Protein AF-A0A1V6EUH5-F1 (afdb_monomer)

Radius of gyration: 22.1 Å; Cα contacts (8 Å, |Δi|>4): 498; chains: 1; bounding box: 44×48×67 Å

Nearest PDB structures (foldseek):
  6ehd-assembly1_A  TM=4.976E-01  e=1.241E+00  Vibrio cholerae O395
  6bpn-assembly1_A  TM=4.191E-01  e=1.505E+00  Escherichia coli K-12
  6ehf-assembly1_A  TM=3.864E-01  e=1.302E+00  Vibrio cholerae O395
  5oyk-assembly1_A  TM=4.728E-01  e=8.541E+00  Vibrio cholerae

pLDDT: mean 87.5, std 7.05, range [51.66, 95.75]

Mean predicted aligned error: 8.68 Å

Secondary structure (DSSP, 8-state):
-EEE--SS-EEEEEEEEEEEEEE-TTS-EEEEEEEEEEEEEE-TT-SEEEEEEEEEEEEEEEETTEEEEEEEEEEEEEEE-TT-EEEEEEEE-TTT--EEEEEEEPPPEEEEEEEEEEEEEEEEETTTEEEEEEEEEEEE-SSSS--EEEEEEEEEEEEEETTEEEEEEEEEEEETTTEEEEEEEEEEEEEE----

Structure (mmCIF, N/CA/C/O backbone):
data_AF-A0A1V6EUH5-F1
#
_entry.id   AF-A0A1V6EUH5-F1
#
loop_
_atom_site.group_PDB
_atom_site.id
_atom_site.type_symbol
_atom_site.label_atom_id
_atom_site.label_alt_id
_atom_site.label_comp_id
_atom_site.label_asym_id
_atom_site.label_entity_id
_atom_site.label_seq_id
_atom_site.pdbx_PDB_ins_code
_atom_site.Cartn_x
_atom_site.Cartn_y
_atom_site.Cartn_z
_atom_site.occupancy
_atom_site.B_iso_or_equiv
_atom_site.auth_seq_id
_atom_site.auth_comp_id
_atom_site.auth_asym_id
_atom_site.auth_atom_id
_atom_site.pdbx_PDB_model_num
ATOM 1 N N . MET A 1 1 ? 8.282 1.746 13.142 1.00 67.56 1 MET A N 1
ATOM 2 C CA . MET A 1 1 ? 8.872 1.503 11.815 1.00 67.56 1 MET A CA 1
ATOM 3 C C . MET A 1 1 ? 8.042 0.420 11.158 1.00 67.56 1 MET A C 1
ATOM 5 O O . MET A 1 1 ? 7.903 -0.637 11.759 1.00 67.56 1 MET A O 1
ATOM 9 N N . ASN A 1 2 ? 7.460 0.702 9.995 1.00 77.25 2 ASN A N 1
ATOM 10 C CA . ASN A 1 2 ? 6.698 -0.264 9.206 1.00 77.25 2 ASN A CA 1
ATOM 11 C C . ASN A 1 2 ? 7.466 -0.560 7.916 1.00 77.25 2 ASN A C 1
ATOM 13 O O . ASN A 1 2 ? 7.953 0.364 7.265 1.00 77.25 2 ASN A O 1
ATOM 17 N N . LEU A 1 3 ? 7.558 -1.841 7.564 1.00 83.94 3 LEU A N 1
ATOM 18 C CA . LEU A 1 3 ? 8.235 -2.335 6.368 1.00 83.94 3 LEU A CA 1
ATOM 19 C C . LEU A 1 3 ? 7.215 -3.067 5.495 1.00 83.94 3 LEU A C 1
ATOM 21 O O . LEU A 1 3 ? 6.538 -3.967 5.986 1.00 83.94 3 LEU A O 1
ATOM 25 N N . ASN A 1 4 ? 7.110 -2.700 4.220 1.00 82.69 4 ASN A N 1
ATOM 26 C CA . ASN A 1 4 ? 6.311 -3.431 3.239 1.00 82.69 4 ASN A CA 1
ATOM 27 C C . ASN A 1 4 ? 7.205 -3.819 2.062 1.00 82.69 4 ASN A C 1
ATOM 29 O O . ASN A 1 4 ? 7.886 -2.955 1.513 1.00 82.69 4 ASN A O 1
ATOM 33 N N . THR A 1 5 ? 7.244 -5.111 1.734 1.00 85.88 5 THR A N 1
ATOM 34 C CA . THR A 1 5 ? 8.105 -5.650 0.684 1.00 85.88 5 THR A CA 1
ATOM 35 C C . THR A 1 5 ? 7.680 -7.053 0.247 1.00 85.88 5 THR A C 1
ATOM 37 O O . THR A 1 5 ? 7.146 -7.815 1.057 1.00 85.88 5 THR A O 1
ATOM 40 N N . HIS A 1 6 ? 7.922 -7.419 -1.015 1.00 84.19 6 HIS A N 1
ATOM 41 C CA . HIS A 1 6 ? 7.801 -8.810 -1.454 1.00 84.19 6 HIS A CA 1
ATOM 42 C C . HIS A 1 6 ? 9.037 -9.601 -1.028 1.00 84.19 6 HIS A C 1
ATOM 44 O O . HIS A 1 6 ? 10.153 -9.118 -1.138 1.00 84.19 6 HIS A O 1
ATOM 50 N N . LEU A 1 7 ? 8.870 -10.842 -0.575 1.00 86.69 7 LEU A N 1
ATOM 51 C CA . LEU A 1 7 ? 10.006 -11.678 -0.155 1.00 86.69 7 LEU A CA 1
ATOM 52 C C . LEU A 1 7 ? 10.595 -12.527 -1.286 1.00 86.69 7 LEU A C 1
ATOM 54 O O . LEU A 1 7 ? 11.705 -13.035 -1.154 1.00 86.69 7 LEU A O 1
ATOM 58 N N . PHE A 1 8 ? 9.860 -12.686 -2.383 1.00 88.69 8 PHE A N 1
ATOM 59 C CA . PHE A 1 8 ? 10.222 -13.568 -3.483 1.00 88.69 8 PHE A CA 1
ATOM 60 C C . PHE A 1 8 ? 10.202 -12.820 -4.805 1.00 88.69 8 PHE A C 1
ATOM 62 O O . PHE A 1 8 ? 9.478 -11.839 -4.972 1.00 88.69 8 PHE A O 1
ATOM 69 N N . ASP A 1 9 ? 10.993 -13.334 -5.735 1.00 88.50 9 ASP A N 1
ATOM 70 C CA . ASP A 1 9 ? 10.991 -12.891 -7.116 1.00 88.50 9 ASP A CA 1
ATOM 71 C C . ASP A 1 9 ? 9.649 -13.204 -7.795 1.00 88.50 9 ASP A C 1
ATOM 73 O O . ASP A 1 9 ? 9.059 -14.263 -7.573 1.00 88.50 9 ASP A O 1
ATOM 77 N N . GLU A 1 10 ? 9.208 -12.318 -8.685 1.00 87.44 10 GLU A N 1
ATOM 78 C CA . GLU A 1 10 ? 8.055 -12.537 -9.556 1.00 87.44 10 GLU A CA 1
ATOM 79 C C . GLU A 1 10 ? 8.525 -12.592 -11.008 1.00 87.44 10 GLU A C 1
ATOM 81 O O . GLU A 1 10 ? 9.255 -11.718 -11.488 1.00 87.44 10 GLU A O 1
ATOM 86 N N . THR A 1 11 ? 8.104 -13.641 -11.708 1.00 90.38 11 THR A N 1
ATOM 87 C CA . THR A 1 11 ? 8.369 -13.813 -13.136 1.00 90.38 11 THR A CA 1
ATOM 88 C C . THR A 1 11 ? 7.043 -13.812 -13.870 1.00 90.38 11 THR A C 1
ATOM 90 O O . THR A 1 11 ? 6.165 -14.625 -13.585 1.00 90.38 11 THR A O 1
ATOM 93 N N . THR A 1 12 ? 6.898 -12.881 -14.804 1.00 87.75 12 THR A N 1
ATOM 94 C CA . THR A 1 12 ? 5.761 -12.841 -15.719 1.00 87.75 12 THR A CA 1
ATOM 95 C C . THR A 1 12 ? 6.059 -13.776 -16.878 1.00 87.75 12 THR A C 1
ATOM 97 O O . THR A 1 12 ? 7.082 -13.624 -17.540 1.00 87.75 12 THR A O 1
ATOM 100 N N . VAL A 1 13 ? 5.178 -14.745 -17.111 1.00 90.25 13 VAL A N 1
ATOM 101 C CA . VAL A 1 13 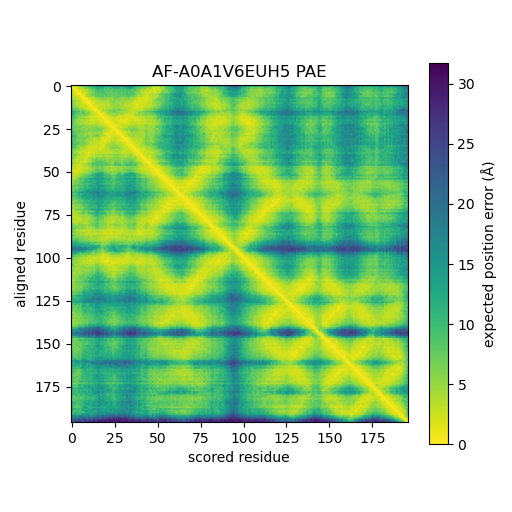? 5.268 -15.673 -18.243 1.00 90.25 13 VAL A CA 1
ATOM 102 C C . VAL A 1 13 ? 4.333 -15.186 -19.343 1.00 90.25 13 VAL A C 1
ATOM 104 O O . VAL A 1 13 ? 3.178 -14.847 -19.075 1.00 90.25 13 VAL A O 1
ATOM 107 N N . PHE A 1 14 ? 4.827 -15.146 -20.575 1.00 89.31 14 PHE A N 1
ATOM 108 C CA . PHE A 1 14 ? 4.071 -14.703 -21.737 1.00 89.31 14 PHE A CA 1
ATOM 109 C C . PHE A 1 14 ? 3.529 -15.911 -22.514 1.00 89.31 14 PHE A C 1
ATOM 111 O O . PHE A 1 14 ? 4.277 -16.861 -22.744 1.00 89.31 14 PHE A O 1
ATOM 118 N N . PRO A 1 15 ? 2.251 -15.893 -22.941 1.00 86.56 15 PRO A N 1
ATOM 119 C CA . PRO A 1 15 ? 1.694 -16.949 -23.791 1.00 86.56 15 PRO A CA 1
ATOM 120 C C . PRO A 1 15 ? 2.427 -17.086 -25.132 1.00 86.56 15 PRO A C 1
ATOM 122 O O . PRO A 1 15 ? 2.660 -18.199 -25.590 1.00 86.56 15 PRO A O 1
ATOM 125 N N . ASP A 1 16 ? 2.833 -15.951 -25.707 1.00 89.25 16 ASP A N 1
ATOM 126 C CA . ASP A 1 16 ? 3.624 -15.856 -26.932 1.00 89.25 16 ASP A CA 1
ATOM 127 C C . ASP A 1 16 ? 4.942 -15.142 -26.634 1.00 89.25 16 ASP A C 1
ATOM 129 O O . ASP A 1 16 ? 4.983 -14.224 -25.810 1.00 89.25 16 ASP A O 1
ATOM 133 N N . ALA A 1 17 ? 6.019 -15.548 -27.305 1.00 88.88 17 ALA A N 1
ATOM 134 C CA . ALA A 1 17 ? 7.333 -14.961 -27.088 1.00 88.88 17 ALA A CA 1
ATOM 135 C C . ALA A 1 17 ? 7.383 -13.501 -27.566 1.00 88.88 17 ALA A C 1
ATOM 137 O O . ALA A 1 17 ? 6.934 -13.172 -28.666 1.00 88.88 17 ALA A O 1
ATOM 138 N N . LYS A 1 18 ? 7.947 -12.620 -26.735 1.00 89.12 18 LYS A N 1
ATOM 139 C CA . LYS A 1 18 ? 7.928 -11.168 -26.952 1.00 89.12 18 LYS A CA 1
ATOM 140 C C . LYS A 1 18 ? 9.325 -10.580 -27.064 1.00 89.12 18 LYS A C 1
ATOM 142 O O . LYS A 1 18 ? 10.273 -11.066 -26.447 1.00 89.12 18 LYS A O 1
ATOM 147 N N . ASN A 1 19 ? 9.451 -9.491 -27.815 1.00 91.50 19 ASN A N 1
ATOM 148 C CA . ASN A 1 19 ? 10.650 -8.660 -27.776 1.00 91.50 19 ASN A CA 1
ATOM 149 C C . ASN A 1 19 ? 10.476 -7.604 -26.687 1.00 91.50 19 ASN A C 1
ATOM 151 O O . ASN A 1 19 ? 9.430 -6.968 -26.599 1.00 91.50 19 ASN A O 1
ATOM 155 N N . ILE A 1 20 ? 11.486 -7.434 -25.845 1.00 90.69 20 ILE A N 1
ATOM 156 C CA . ILE A 1 20 ? 11.405 -6.679 -24.600 1.00 90.69 20 ILE A CA 1
ATOM 157 C C . ILE A 1 20 ? 12.520 -5.644 -24.566 1.00 90.69 20 ILE A C 1
ATOM 159 O O . ILE A 1 20 ? 13.688 -5.963 -24.794 1.00 90.69 20 ILE A O 1
ATOM 163 N N . ILE A 1 21 ? 12.165 -4.412 -24.218 1.00 91.75 21 ILE A N 1
ATOM 164 C CA . ILE A 1 21 ? 13.111 -3.339 -23.912 1.00 91.75 21 ILE A CA 1
ATOM 165 C C . ILE A 1 21 ? 12.975 -3.013 -22.428 1.00 91.75 21 ILE A C 1
ATOM 167 O O . ILE A 1 21 ? 11.905 -2.611 -21.977 1.00 91.75 21 ILE A O 1
ATOM 171 N N . LEU A 1 22 ? 14.063 -3.175 -21.674 1.00 91.19 22 LEU A N 1
ATOM 172 C CA . LEU A 1 22 ? 14.141 -2.773 -20.271 1.00 91.19 22 LEU A CA 1
ATOM 173 C C . LEU A 1 22 ? 14.767 -1.388 -20.165 1.00 91.19 22 LEU A C 1
ATOM 175 O O . LEU A 1 22 ? 15.857 -1.165 -20.697 1.00 91.19 22 LEU A O 1
ATOM 179 N N . GLN A 1 23 ? 14.105 -0.492 -19.440 1.00 92.31 23 GLN A N 1
ATOM 180 C CA . GLN A 1 23 ? 14.614 0.840 -19.132 1.00 92.31 23 GLN A CA 1
ATOM 181 C C . GLN A 1 23 ? 14.765 1.051 -17.628 1.00 92.31 23 GLN A C 1
ATOM 183 O O . GLN A 1 23 ? 13.930 0.580 -16.852 1.00 92.31 23 GLN A O 1
ATOM 188 N N . ASN A 1 24 ? 15.811 1.779 -17.232 1.00 88.94 24 ASN A N 1
ATOM 189 C CA . ASN A 1 24 ? 15.954 2.268 -15.860 1.00 88.94 24 ASN A CA 1
ATOM 190 C C . ASN A 1 24 ? 14.937 3.396 -15.579 1.00 88.94 24 ASN A C 1
ATOM 192 O O . ASN A 1 24 ? 14.172 3.819 -16.458 1.00 88.94 24 ASN A O 1
ATOM 196 N N . ALA A 1 25 ? 14.926 3.894 -14.343 1.00 86.31 25 ALA A N 1
ATOM 197 C CA . ALA A 1 25 ? 14.038 4.979 -13.931 1.00 86.31 25 ALA A CA 1
ATOM 198 C C . ALA A 1 25 ? 14.269 6.268 -14.751 1.00 86.31 25 ALA A C 1
ATOM 200 O O . ALA A 1 25 ? 13.309 6.973 -15.092 1.00 86.31 25 ALA A O 1
ATOM 201 N N . GLU A 1 26 ? 15.522 6.531 -15.131 1.00 87.81 26 GLU A N 1
ATOM 202 C CA . GLU A 1 26 ? 15.965 7.671 -15.941 1.00 87.81 26 GLU A CA 1
ATOM 203 C C . GLU A 1 26 ? 15.526 7.576 -17.416 1.00 87.81 26 GLU A C 1
ATOM 205 O O . GLU A 1 26 ? 15.434 8.593 -18.100 1.00 87.81 26 GLU A O 1
ATOM 210 N N . GLY A 1 27 ? 15.150 6.383 -17.888 1.00 84.81 27 GLY A N 1
ATOM 211 C CA . GLY A 1 27 ? 14.715 6.122 -19.263 1.00 84.81 27 GLY A CA 1
ATOM 212 C C . GLY A 1 27 ? 15.815 5.609 -20.197 1.00 84.81 27 GLY A C 1
ATOM 213 O O . GLY A 1 27 ? 15.550 5.396 -21.383 1.00 84.81 27 GLY A O 1
ATOM 214 N N . ASP A 1 28 ? 17.017 5.361 -19.683 1.00 90.31 28 ASP A N 1
ATOM 215 C CA . ASP A 1 28 ? 18.093 4.708 -20.417 1.00 90.31 28 ASP A CA 1
ATOM 216 C C . ASP A 1 28 ? 17.773 3.230 -20.626 1.00 90.31 28 ASP A C 1
ATOM 218 O O . ASP A 1 28 ? 17.239 2.541 -19.753 1.00 90.31 28 ASP A O 1
ATOM 222 N N . THR A 1 29 ? 18.132 2.716 -21.800 1.00 88.50 29 THR A N 1
ATOM 223 C CA . THR A 1 29 ? 17.933 1.302 -22.117 1.00 88.50 29 THR A CA 1
ATOM 224 C C . THR A 1 29 ? 18.990 0.463 -21.411 1.00 88.50 29 THR A C 1
ATOM 226 O O . THR A 1 29 ? 20.173 0.544 -21.728 1.00 88.50 29 THR A O 1
ATOM 229 N N . VAL A 1 30 ? 18.551 -0.373 -20.474 1.00 89.44 30 VAL A N 1
ATOM 230 C CA . VAL A 1 30 ? 19.407 -1.302 -19.727 1.00 89.44 30 VAL A CA 1
ATOM 231 C C . VAL A 1 30 ? 19.673 -2.556 -20.552 1.00 89.44 30 VAL A C 1
ATOM 233 O O . VAL A 1 30 ? 20.793 -3.057 -20.594 1.00 89.44 30 VAL A O 1
ATOM 236 N N . SER A 1 31 ? 18.638 -3.088 -21.211 1.00 89.75 31 SER A N 1
ATOM 237 C CA . SER A 1 31 ? 18.790 -4.245 -22.094 1.00 89.75 31 SER A CA 1
ATOM 238 C C . SER A 1 31 ? 17.673 -4.331 -23.126 1.00 89.75 31 SER A C 1
ATOM 240 O O . SER A 1 31 ? 16.533 -3.969 -22.841 1.00 89.75 31 SER A O 1
ATOM 242 N N . VAL A 1 32 ? 18.004 -4.874 -24.295 1.00 89.50 32 VAL A N 1
ATOM 243 C CA . VAL A 1 32 ? 17.043 -5.285 -25.322 1.00 89.50 32 VAL A CA 1
ATOM 244 C C . VAL A 1 32 ? 17.133 -6.799 -25.445 1.00 89.50 32 VAL A C 1
ATOM 246 O O . VAL A 1 32 ? 18.225 -7.345 -25.602 1.00 89.50 32 VAL A O 1
ATOM 249 N N . ARG A 1 33 ? 15.999 -7.486 -25.329 1.00 90.19 33 ARG A N 1
ATOM 250 C CA . ARG A 1 33 ? 15.911 -8.948 -25.365 1.00 90.19 33 ARG A CA 1
ATOM 251 C C . ARG A 1 33 ? 14.892 -9.353 -26.414 1.00 90.19 33 ARG A C 1
ATOM 253 O O . ARG A 1 33 ? 13.798 -8.806 -26.448 1.00 90.19 33 ARG A O 1
ATOM 260 N N . LEU A 1 34 ? 15.243 -10.303 -27.267 1.00 89.31 34 LEU A N 1
ATOM 261 C CA . LEU A 1 34 ? 14.365 -10.772 -28.338 1.00 89.31 34 LEU A CA 1
ATOM 262 C C . LEU A 1 34 ? 13.769 -12.129 -27.974 1.00 89.31 34 LEU A C 1
ATOM 264 O O . LEU A 1 34 ? 14.432 -12.927 -27.307 1.00 89.31 34 LEU A O 1
ATOM 268 N N . ASN A 1 35 ? 12.546 -12.388 -28.439 1.00 87.56 35 ASN A N 1
ATOM 269 C CA . ASN A 1 35 ? 11.892 -13.697 -28.364 1.00 87.56 35 ASN A CA 1
ATOM 270 C C . ASN A 1 35 ? 11.893 -14.324 -26.951 1.00 87.56 35 ASN A C 1
ATOM 272 O O . ASN A 1 35 ? 12.269 -15.481 -26.768 1.00 87.56 35 ASN A O 1
ATOM 276 N N . GLN A 1 36 ? 11.537 -13.537 -25.936 1.00 90.81 36 GLN A N 1
ATOM 277 C CA . GLN A 1 36 ? 11.495 -13.972 -24.542 1.00 90.81 36 GLN A CA 1
ATOM 278 C C . GLN A 1 36 ? 10.125 -14.567 -24.202 1.00 90.81 36 GLN A C 1
ATOM 280 O O . GLN A 1 36 ? 9.097 -13.936 -24.445 1.00 90.81 36 GLN A O 1
ATOM 285 N N . SER A 1 37 ? 10.115 -15.764 -23.617 1.00 90.88 37 SER A N 1
ATOM 286 C CA . SER A 1 37 ? 8.912 -16.422 -23.082 1.00 90.88 37 SER A CA 1
ATOM 287 C C . SER A 1 37 ? 8.519 -15.921 -21.694 1.00 90.88 37 SER A C 1
ATOM 289 O O . SER A 1 37 ? 7.394 -16.127 -21.248 1.00 90.88 37 SER A O 1
ATOM 291 N N . ASP A 1 38 ? 9.448 -15.284 -20.992 1.00 89.94 38 ASP A N 1
ATOM 292 C CA . ASP A 1 38 ? 9.282 -14.844 -19.620 1.00 89.94 38 ASP A CA 1
ATOM 293 C C . ASP A 1 38 ? 10.146 -13.617 -19.315 1.00 89.94 38 ASP A C 1
ATOM 295 O O . ASP A 1 38 ? 11.137 -13.314 -19.983 1.00 89.94 38 ASP A O 1
ATOM 299 N N . LEU A 1 39 ? 9.741 -12.874 -18.290 1.00 89.81 39 LEU A N 1
ATOM 300 C CA . LEU A 1 39 ? 10.492 -11.748 -17.766 1.00 89.81 39 LEU A CA 1
ATOM 301 C C . LEU A 1 39 ? 10.373 -11.718 -16.251 1.00 89.81 39 LEU A C 1
ATOM 303 O O . LEU A 1 39 ? 9.276 -11.669 -15.695 1.00 89.81 39 LEU A O 1
ATOM 307 N N . LYS A 1 40 ? 11.520 -11.666 -15.576 1.00 88.00 40 LYS A N 1
ATOM 308 C CA . LYS A 1 40 ? 11.582 -11.339 -14.154 1.00 88.00 40 LYS A CA 1
ATOM 309 C C . LYS A 1 40 ? 11.200 -9.871 -13.968 1.00 88.00 40 LYS A C 1
ATOM 311 O O . LYS A 1 40 ? 12.023 -8.985 -14.189 1.00 88.00 40 LYS A O 1
ATOM 316 N N . THR A 1 41 ? 9.941 -9.626 -13.623 1.00 85.56 41 THR A N 1
ATOM 317 C CA . THR A 1 41 ? 9.377 -8.279 -13.497 1.00 85.56 41 THR A CA 1
ATOM 318 C C . THR A 1 41 ? 9.608 -7.696 -12.117 1.00 85.56 41 THR A C 1
ATOM 320 O O . THR A 1 41 ? 9.771 -6.488 -12.016 1.00 85.56 41 THR A O 1
ATOM 323 N N . LYS A 1 42 ? 9.681 -8.523 -11.067 1.00 86.19 42 LYS A N 1
ATOM 324 C CA . LYS A 1 42 ? 9.966 -8.062 -9.701 1.00 86.19 42 LYS A CA 1
ATOM 325 C C . LYS A 1 42 ? 11.055 -8.917 -9.075 1.00 86.19 42 LYS A C 1
ATOM 327 O O . LYS A 1 42 ? 11.019 -10.145 -9.170 1.00 86.19 42 LYS A O 1
ATOM 332 N N . ILE A 1 43 ? 12.007 -8.270 -8.416 1.00 86.94 43 ILE A N 1
ATOM 333 C CA . ILE A 1 43 ? 12.998 -8.957 -7.588 1.00 86.94 43 ILE A CA 1
ATOM 334 C C . ILE A 1 43 ? 12.500 -9.104 -6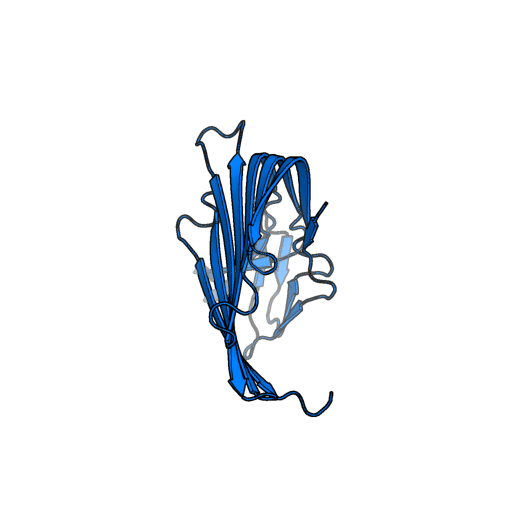.149 1.00 86.94 43 ILE A C 1
ATOM 336 O O . ILE A 1 43 ? 11.630 -8.361 -5.693 1.00 86.94 43 ILE A O 1
ATOM 340 N N . ALA A 1 44 ? 13.086 -10.040 -5.412 1.00 85.19 44 ALA A N 1
ATOM 341 C CA . ALA A 1 44 ? 12.921 -10.131 -3.977 1.00 85.19 44 ALA A CA 1
ATOM 342 C C . ALA A 1 44 ? 13.272 -8.789 -3.319 1.00 85.19 44 ALA A C 1
ATOM 344 O O . ALA A 1 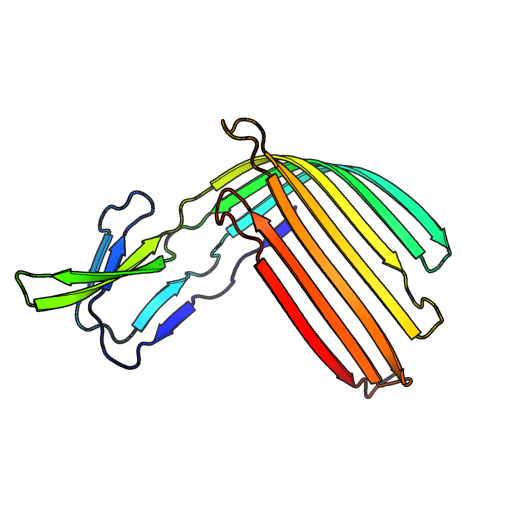44 ? 14.190 -8.075 -3.726 1.00 85.19 44 ALA A O 1
ATOM 345 N N . PHE A 1 45 ? 12.521 -8.473 -2.277 1.00 83.94 45 PHE A N 1
ATOM 346 C CA . PHE A 1 45 ? 12.545 -7.224 -1.533 1.00 83.94 45 PHE A CA 1
ATOM 347 C C . PHE A 1 45 ? 12.062 -5.981 -2.302 1.00 83.94 45 PHE A C 1
ATOM 349 O O . PHE A 1 45 ? 12.312 -4.858 -1.868 1.00 83.94 45 PHE A O 1
ATOM 356 N N . TYR A 1 46 ? 11.309 -6.150 -3.395 1.00 80.25 46 TYR A N 1
ATOM 357 C CA . TYR A 1 46 ? 10.653 -5.053 -4.118 1.00 80.25 46 TYR A CA 1
ATOM 358 C C . TYR A 1 46 ? 9.132 -4.973 -3.858 1.00 80.25 46 TYR A C 1
ATOM 360 O O . TYR A 1 46 ? 8.488 -6.010 -3.739 1.00 80.25 46 TYR A O 1
ATOM 368 N N . PRO A 1 47 ? 8.512 -3.777 -3.851 1.00 81.75 47 PRO A N 1
ATOM 369 C CA . PRO A 1 47 ? 9.162 -2.515 -3.525 1.00 81.75 47 PRO A CA 1
ATOM 370 C C . PRO A 1 47 ? 9.586 -2.568 -2.055 1.00 81.75 47 PRO A C 1
ATOM 372 O O . PRO A 1 47 ? 8.856 -3.108 -1.226 1.00 81.75 47 PRO A O 1
ATOM 375 N N . LEU A 1 48 ? 10.751 -2.030 -1.701 1.00 86.88 48 LEU A N 1
ATOM 376 C CA . LEU A 1 48 ? 11.124 -1.881 -0.295 1.00 86.88 48 LEU A CA 1
ATOM 377 C C . LEU A 1 48 ? 10.579 -0.544 0.196 1.00 86.88 48 LEU A C 1
ATOM 379 O O . LEU A 1 48 ? 11.214 0.497 0.019 1.00 86.88 48 LEU A O 1
ATOM 383 N N . ARG A 1 49 ? 9.391 -0.576 0.802 1.00 86.56 49 ARG A N 1
ATOM 384 C CA . ARG A 1 49 ? 8.768 0.602 1.406 1.00 86.56 49 ARG A CA 1
ATOM 385 C C . ARG A 1 49 ? 9.034 0.632 2.903 1.00 86.56 49 ARG A C 1
ATOM 387 O O . ARG A 1 49 ? 8.555 -0.232 3.640 1.00 86.56 49 ARG A O 1
ATOM 394 N N . ILE A 1 50 ? 9.740 1.664 3.351 1.00 88.31 50 ILE A N 1
ATOM 395 C CA . ILE A 1 50 ? 10.049 1.919 4.759 1.00 88.31 50 ILE A CA 1
ATOM 396 C C . ILE A 1 50 ? 9.274 3.156 5.208 1.00 88.31 50 ILE A C 1
ATOM 398 O O . ILE A 1 50 ? 9.426 4.235 4.635 1.00 88.31 50 ILE A O 1
ATOM 402 N N . LYS A 1 51 ? 8.445 2.993 6.2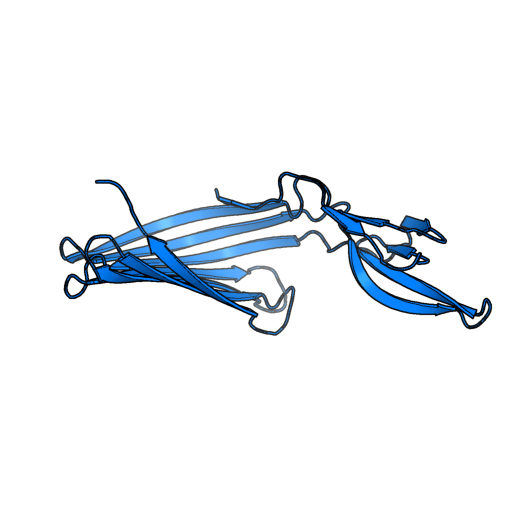41 1.00 87.25 51 LYS A N 1
ATOM 403 C CA . LYS A 1 51 ? 7.748 4.083 6.932 1.00 87.25 51 LYS A CA 1
ATOM 404 C C . LYS A 1 51 ? 8.296 4.225 8.347 1.00 87.25 51 LYS A C 1
ATOM 406 O O . LYS A 1 51 ? 8.164 3.326 9.187 1.00 87.25 51 LYS A O 1
ATOM 411 N N . GLU A 1 52 ? 8.880 5.376 8.624 1.00 88.25 52 GLU A N 1
ATOM 412 C CA . GLU A 1 52 ? 9.385 5.772 9.933 1.00 88.25 52 GLU A CA 1
ATOM 413 C C . GLU A 1 52 ? 8.660 7.027 10.388 1.00 88.25 52 GLU A C 1
ATOM 415 O O . GLU A 1 52 ? 8.307 7.867 9.577 1.00 88.25 52 GLU A O 1
ATOM 420 N N . GLY A 1 53 ? 8.430 7.171 11.686 1.00 86.88 53 GLY A N 1
ATOM 421 C CA . GLY A 1 53 ? 7.751 8.352 12.187 1.00 86.88 53 GLY A CA 1
ATOM 422 C C . GLY A 1 53 ? 7.816 8.436 13.695 1.00 86.88 53 GLY A C 1
ATOM 423 O O . GLY A 1 53 ? 7.824 7.411 14.388 1.00 86.88 53 GLY A O 1
ATOM 424 N N . THR A 1 54 ? 7.857 9.667 14.185 1.00 91.56 54 THR A N 1
ATOM 425 C CA . THR A 1 54 ? 7.803 10.008 15.603 1.00 91.56 54 THR A CA 1
ATOM 426 C C . THR A 1 54 ? 6.640 10.954 15.838 1.00 91.56 54 THR A C 1
ATOM 428 O O . THR A 1 54 ? 6.371 11.835 15.025 1.00 91.56 54 THR A O 1
ATOM 431 N N . GLY A 1 55 ? 5.924 10.776 16.939 1.00 91.25 55 GLY A N 1
ATOM 432 C CA . GLY A 1 55 ? 4.720 11.549 17.180 1.00 91.25 55 GLY A CA 1
ATOM 433 C C . GLY A 1 55 ? 4.095 11.278 18.530 1.00 91.25 55 GLY A C 1
ATOM 434 O O . GLY A 1 55 ? 4.542 10.429 19.302 1.00 91.25 55 GLY A O 1
ATOM 435 N N . LEU A 1 56 ? 3.026 12.016 18.787 1.00 93.69 56 LEU A N 1
ATOM 436 C CA . LEU A 1 56 ? 2.189 11.852 19.959 1.00 93.69 56 LEU A CA 1
ATOM 437 C C . LEU A 1 56 ? 1.017 10.953 19.594 1.00 93.69 56 LEU A C 1
ATOM 439 O O . LEU A 1 56 ? 0.382 11.134 18.556 1.00 93.69 56 LEU A O 1
ATOM 443 N N . THR A 1 57 ? 0.739 9.980 20.456 1.00 94.38 57 THR A N 1
ATOM 444 C CA . THR A 1 57 ? -0.434 9.116 20.336 1.00 94.38 57 THR A CA 1
ATOM 445 C C . THR A 1 57 ? -1.377 9.421 21.486 1.00 94.38 57 THR A C 1
ATOM 447 O O . THR A 1 57 ? -0.973 9.408 22.647 1.00 94.38 57 THR A O 1
ATOM 450 N N . TYR A 1 58 ? -2.630 9.698 21.156 1.00 95.75 58 TYR A N 1
ATOM 451 C CA . TYR A 1 58 ? -3.708 9.924 22.096 1.00 95.75 58 TYR A CA 1
ATOM 452 C C . TYR A 1 58 ? -4.794 8.875 21.890 1.00 95.75 58 TYR A C 1
ATOM 454 O O . TYR A 1 58 ? -5.280 8.677 20.777 1.00 95.75 58 TYR A O 1
ATOM 462 N N . GLN A 1 59 ? -5.182 8.208 22.972 1.00 95.25 59 GLN A N 1
ATOM 463 C CA . GLN A 1 59 ? -6.200 7.169 22.949 1.00 95.25 59 GLN A CA 1
ATOM 464 C C . GLN A 1 59 ? -7.461 7.650 23.664 1.00 95.25 59 GLN A C 1
ATOM 466 O O . GLN A 1 59 ? -7.423 8.050 24.826 1.00 95.25 59 GLN A O 1
ATOM 471 N N . ILE A 1 60 ? -8.587 7.566 22.964 1.00 95.12 60 ILE A N 1
ATOM 472 C CA . ILE A 1 60 ? -9.921 7.889 23.455 1.00 95.12 60 ILE A CA 1
ATOM 473 C C . ILE A 1 60 ? -10.686 6.580 23.600 1.00 95.12 60 ILE A C 1
ATOM 475 O O . ILE A 1 60 ? -10.979 5.907 22.613 1.00 95.12 60 ILE A O 1
ATOM 479 N N . ASN A 1 61 ? -11.028 6.224 24.834 1.00 94.31 61 ASN A N 1
ATOM 480 C CA . ASN A 1 61 ? -11.842 5.050 25.127 1.00 94.31 61 ASN A CA 1
ATOM 481 C C . ASN A 1 61 ? -13.291 5.495 25.335 1.00 94.31 61 ASN A C 1
ATOM 483 O O . ASN A 1 61 ? -13.596 6.172 26.313 1.00 94.31 61 ASN A O 1
ATOM 487 N N . PHE A 1 62 ? -14.182 5.118 24.421 1.00 91.50 62 PHE A N 1
ATOM 488 C CA . PHE A 1 62 ? -15.608 5.439 24.521 1.00 91.50 62 PHE A CA 1
ATOM 489 C C . PHE A 1 62 ? -16.359 4.408 25.365 1.00 91.50 62 PHE A C 1
ATOM 491 O O . PHE A 1 62 ? -17.312 4.736 26.065 1.00 91.50 62 PHE A O 1
ATOM 498 N N . SER A 1 63 ? -15.944 3.143 25.289 1.00 91.19 63 SER A N 1
ATOM 499 C CA . SER A 1 63 ? -16.495 2.040 26.079 1.00 91.19 63 SER A CA 1
ATOM 500 C C . SER A 1 63 ? -15.467 0.905 26.186 1.00 91.19 63 SER A C 1
ATOM 502 O O . SER A 1 63 ? -14.484 0.921 25.443 1.00 91.19 63 SER A O 1
ATOM 504 N N . PRO A 1 64 ? -15.697 -0.131 27.016 1.00 89.38 64 PRO A N 1
ATOM 505 C CA . PRO A 1 64 ? -14.818 -1.306 27.069 1.00 89.38 64 PRO A CA 1
ATOM 506 C C . PRO A 1 64 ? -14.624 -2.013 25.720 1.00 89.38 64 PRO A C 1
ATOM 508 O O . PRO A 1 64 ? -13.657 -2.744 25.543 1.00 89.38 64 PRO A O 1
ATOM 511 N N . ASN A 1 65 ? -15.543 -1.796 24.775 1.00 91.44 65 ASN A N 1
ATOM 512 C CA . ASN A 1 65 ? -15.522 -2.417 23.458 1.00 91.44 65 ASN A CA 1
ATOM 513 C C . ASN A 1 65 ? -15.291 -1.411 22.317 1.00 91.44 65 ASN A C 1
ATOM 515 O O . ASN A 1 65 ? -15.357 -1.803 21.158 1.00 91.44 65 ASN A O 1
ATOM 519 N N . ALA A 1 66 ? -15.078 -0.124 22.601 1.00 93.12 66 ALA A N 1
ATOM 520 C CA . ALA A 1 66 ? -14.911 0.891 21.564 1.00 93.12 66 ALA A CA 1
ATOM 521 C C . ALA A 1 66 ? -13.852 1.917 21.961 1.00 93.12 66 ALA A C 1
ATOM 523 O O . ALA A 1 66 ? -14.001 2.622 22.962 1.00 93.12 66 ALA A O 1
ATOM 524 N N . GLN A 1 67 ? -12.817 2.026 21.138 1.00 95.06 67 GLN A N 1
ATOM 525 C CA . GLN A 1 67 ? -11.705 2.945 21.324 1.00 95.06 67 GLN A CA 1
ATOM 526 C C . GLN A 1 67 ? -11.258 3.536 19.988 1.00 95.06 67 GLN A C 1
ATOM 528 O O . GLN A 1 67 ? -11.340 2.887 18.945 1.00 95.06 67 GLN A O 1
ATOM 533 N N . THR A 1 68 ? -10.717 4.745 20.044 1.00 95.69 68 THR A N 1
ATOM 534 C CA . THR A 1 68 ? -10.028 5.384 18.925 1.00 95.69 68 THR A CA 1
ATOM 535 C C . THR A 1 68 ? -8.649 5.827 19.379 1.00 95.69 68 THR A C 1
ATOM 537 O O . THR A 1 68 ? -8.507 6.443 20.429 1.00 95.69 68 THR A O 1
ATOM 540 N N . SER A 1 69 ? -7.630 5.539 18.582 1.00 95.75 69 SER A N 1
ATOM 541 C CA . SER A 1 69 ? -6.272 6.038 18.752 1.00 95.75 69 SER A CA 1
ATOM 542 C C . SER A 1 69 ? -5.977 7.040 17.646 1.00 95.75 69 SER A C 1
ATOM 544 O O . SER A 1 69 ? -6.013 6.694 16.470 1.00 95.75 69 SER A O 1
ATOM 546 N N . LEU A 1 70 ? -5.671 8.274 18.023 1.00 94.31 70 LEU A N 1
ATOM 547 C CA . LEU A 1 70 ? -5.176 9.311 17.130 1.00 94.31 70 LEU A CA 1
ATOM 548 C C . LEU A 1 70 ? -3.672 9.448 17.348 1.00 94.31 70 LEU A C 1
ATOM 550 O O . LEU A 1 70 ? -3.223 9.708 18.460 1.00 94.31 70 LEU A O 1
ATOM 554 N N . ARG A 1 71 ? -2.891 9.324 16.287 1.00 92.75 71 ARG A N 1
ATOM 555 C CA . ARG A 1 71 ? -1.464 9.618 16.272 1.00 92.75 71 ARG A CA 1
ATOM 556 C C . ARG A 1 71 ? -1.219 10.784 15.327 1.00 92.75 71 ARG A C 1
ATOM 558 O O . ARG A 1 71 ? -1.731 10.800 14.214 1.00 92.75 71 ARG A O 1
ATOM 565 N N . VAL A 1 72 ? -0.445 11.760 15.779 1.00 94.00 72 VAL A N 1
ATOM 566 C CA . VAL A 1 72 ? -0.001 12.898 14.966 1.00 94.00 72 VAL A CA 1
ATOM 567 C C . VAL A 1 72 ? 1.489 13.072 15.185 1.00 94.00 72 VAL A C 1
ATOM 569 O O . VAL A 1 72 ? 1.967 13.012 16.321 1.00 94.00 72 VAL A O 1
ATOM 572 N N . GLY A 1 73 ? 2.235 13.267 14.109 1.00 92.88 73 GLY A N 1
ATOM 573 C CA . GLY A 1 73 ? 3.681 13.297 14.189 1.00 92.88 73 GLY A CA 1
ATOM 574 C C . GLY A 1 73 ? 4.352 13.782 12.924 1.00 92.88 73 GLY A C 1
ATOM 575 O O . GLY A 1 73 ? 3.735 14.367 12.037 1.00 92.88 73 GLY A O 1
ATOM 576 N N . TYR A 1 74 ? 5.646 13.516 12.866 1.00 92.19 74 TYR A N 1
ATOM 577 C CA . TYR A 1 74 ? 6.459 13.709 11.686 1.00 92.19 74 TYR A CA 1
ATOM 578 C C . TYR A 1 74 ? 6.951 12.351 11.194 1.00 92.19 74 TYR A C 1
ATOM 580 O O . TYR A 1 74 ? 7.494 11.561 11.974 1.00 92.19 74 TYR A O 1
ATOM 588 N N . GLY A 1 75 ? 6.736 12.097 9.909 1.00 90.00 75 GLY A N 1
ATOM 589 C CA . GLY A 1 75 ? 7.018 10.838 9.244 1.00 90.00 75 GLY A CA 1
ATOM 590 C C . GLY A 1 75 ? 8.007 10.992 8.095 1.00 90.00 75 GLY A C 1
ATOM 591 O O . GLY A 1 75 ? 8.142 12.054 7.483 1.00 90.00 75 GLY A O 1
ATOM 592 N N . TRP A 1 76 ? 8.676 9.890 7.790 1.00 89.62 76 TRP A N 1
ATOM 593 C CA . TRP A 1 76 ? 9.550 9.667 6.653 1.00 89.62 76 TRP A CA 1
ATOM 594 C C . TRP A 1 76 ? 9.078 8.410 5.929 1.00 89.62 76 TRP A C 1
ATOM 596 O O . TRP A 1 76 ? 8.834 7.366 6.536 1.00 89.62 76 TRP A O 1
ATOM 606 N N . LEU A 1 77 ? 8.969 8.514 4.614 1.00 86.94 77 LEU A N 1
ATOM 607 C CA . LEU A 1 77 ? 8.601 7.438 3.715 1.00 86.94 77 LEU A CA 1
ATOM 608 C C . LEU A 1 77 ? 9.698 7.312 2.664 1.00 86.94 77 LEU A C 1
ATOM 610 O O . LEU A 1 77 ? 9.975 8.268 1.941 1.00 86.94 77 LEU A O 1
ATOM 614 N N . GLN A 1 78 ? 10.296 6.132 2.574 1.00 88.19 78 GLN A N 1
ATOM 615 C CA . GLN A 1 78 ? 11.297 5.800 1.567 1.00 88.19 78 GLN A CA 1
ATOM 616 C C . GLN A 1 78 ? 10.802 4.598 0.764 1.00 88.19 78 GLN A C 1
ATOM 618 O O . GLN A 1 78 ? 10.456 3.572 1.347 1.00 88.19 78 GLN A O 1
ATOM 623 N N . ASP A 1 79 ? 10.773 4.731 -0.558 1.00 87.94 79 ASP A N 1
ATOM 624 C CA . ASP A 1 79 ? 10.489 3.653 -1.500 1.00 87.94 79 ASP A CA 1
ATOM 625 C C . ASP A 1 79 ? 11.753 3.367 -2.313 1.00 87.94 79 ASP A C 1
ATOM 627 O O . ASP A 1 79 ? 12.215 4.224 -3.074 1.00 87.94 79 ASP A O 1
ATOM 631 N N . TYR A 1 80 ? 12.283 2.153 -2.176 1.00 87.12 80 TYR A N 1
ATOM 632 C CA . TYR A 1 80 ? 13.354 1.650 -3.031 1.00 87.12 80 TYR A CA 1
ATOM 633 C C . TYR A 1 80 ? 12.793 0.628 -4.014 1.00 87.12 80 TYR A C 1
ATOM 635 O O . TYR A 1 80 ? 12.279 -0.422 -3.626 1.00 87.12 80 TYR A O 1
ATOM 643 N N . ASN A 1 81 ? 12.932 0.950 -5.294 1.00 85.69 81 ASN A N 1
ATOM 644 C CA . ASN A 1 81 ? 12.269 0.291 -6.406 1.00 85.69 81 ASN A CA 1
ATOM 645 C C . ASN A 1 81 ? 13.251 -0.374 -7.389 1.00 85.69 81 ASN A C 1
ATOM 647 O O . ASN A 1 81 ? 12.915 -0.647 -8.539 1.00 85.69 81 ASN A O 1
ATOM 651 N N . LYS A 1 82 ? 14.476 -0.650 -6.930 1.00 83.31 82 LYS A N 1
ATOM 652 C CA . LYS A 1 82 ? 15.560 -1.077 -7.812 1.00 83.31 82 LYS A CA 1
ATOM 653 C C . LYS A 1 82 ? 15.271 -2.415 -8.513 1.00 83.31 82 LYS A C 1
ATOM 655 O O . LYS A 1 82 ? 14.844 -3.362 -7.859 1.00 83.31 82 LYS A O 1
ATOM 660 N N . ASN A 1 83 ? 15.614 -2.526 -9.797 1.00 82.38 83 ASN A N 1
ATOM 661 C CA . ASN A 1 83 ? 15.536 -3.732 -10.634 1.00 82.38 83 ASN A CA 1
ATOM 662 C C . ASN A 1 83 ? 14.139 -4.373 -10.711 1.00 82.38 83 ASN A C 1
ATOM 664 O O . ASN A 1 83 ? 14.020 -5.597 -10.808 1.00 82.38 83 ASN A O 1
ATOM 668 N N . SER A 1 84 ? 13.083 -3.571 -10.669 1.00 84.50 84 SER A N 1
ATOM 669 C CA . SER A 1 84 ? 11.725 -4.041 -10.920 1.00 84.50 84 SER A CA 1
ATOM 670 C C . SER A 1 84 ? 11.103 -3.237 -12.034 1.00 84.50 84 SER A C 1
ATOM 672 O O . SER A 1 84 ? 11.180 -2.014 -12.038 1.00 84.50 84 SER A O 1
ATOM 674 N N . TYR A 1 85 ? 10.479 -3.933 -12.969 1.00 88.31 85 TYR A N 1
ATOM 675 C CA . TYR A 1 85 ? 10.047 -3.374 -14.230 1.00 88.31 85 TYR A CA 1
ATOM 676 C C . TYR A 1 85 ? 8.541 -3.537 -14.392 1.00 88.31 85 TYR A C 1
ATOM 678 O O . TYR A 1 85 ? 8.000 -4.643 -14.328 1.00 88.31 85 TYR A O 1
ATOM 686 N N . VAL A 1 86 ? 7.869 -2.420 -14.650 1.00 88.06 86 VAL A N 1
ATOM 687 C CA . VAL A 1 86 ? 6.436 -2.367 -14.936 1.00 88.06 86 VAL A CA 1
ATOM 688 C C . VAL A 1 86 ? 6.251 -2.167 -16.434 1.00 88.06 86 VAL A C 1
ATOM 690 O O . VAL A 1 86 ? 7.006 -1.425 -17.065 1.00 88.06 86 VAL A O 1
ATOM 693 N N . PHE A 1 87 ? 5.261 -2.841 -17.017 1.00 88.94 87 PHE A N 1
ATOM 694 C CA . PHE A 1 87 ? 4.893 -2.614 -18.410 1.00 88.94 87 PHE A CA 1
ATOM 695 C C . PHE A 1 87 ? 4.502 -1.146 -18.612 1.00 88.94 87 PHE A C 1
ATOM 697 O O . PHE A 1 87 ? 3.650 -0.618 -17.899 1.00 88.94 87 PHE A O 1
ATOM 704 N N . ASP A 1 88 ? 5.131 -0.500 -19.585 1.00 89.06 88 ASP A N 1
ATOM 705 C CA . ASP A 1 88 ? 4.899 0.903 -19.911 1.00 89.06 88 ASP A CA 1
ATOM 706 C C . ASP A 1 88 ? 4.043 0.998 -21.177 1.00 89.06 88 ASP A C 1
ATOM 708 O O . ASP A 1 88 ? 2.909 1.475 -21.138 1.00 89.06 88 ASP A O 1
ATOM 712 N N . LYS A 1 89 ? 4.562 0.488 -22.301 1.00 89.50 89 LYS A N 1
ATOM 713 C CA . LYS A 1 89 ? 3.845 0.475 -23.579 1.00 89.50 89 LYS A CA 1
ATOM 714 C C . LYS A 1 89 ? 4.469 -0.479 -24.586 1.00 89.50 89 LYS A C 1
ATOM 716 O O . LYS A 1 89 ? 5.642 -0.831 -24.479 1.00 89.50 89 LYS A O 1
ATOM 721 N N . THR A 1 90 ? 3.711 -0.785 -25.627 1.00 90.38 90 THR A N 1
ATOM 722 C CA . THR A 1 90 ? 4.219 -1.437 -26.835 1.00 90.38 90 THR A CA 1
ATOM 723 C C . THR A 1 90 ? 4.706 -0.381 -27.830 1.00 90.38 90 THR A C 1
ATOM 725 O O . THR A 1 90 ? 4.083 0.669 -27.994 1.00 90.38 90 THR A O 1
ATOM 728 N N . MET A 1 91 ? 5.850 -0.633 -28.454 1.00 87.06 91 MET A N 1
ATOM 729 C CA . MET A 1 91 ? 6.450 0.180 -29.503 1.00 87.06 91 MET A CA 1
ATOM 730 C C . MET A 1 91 ? 6.652 -0.683 -30.736 1.00 87.06 91 MET A C 1
ATOM 732 O O . MET A 1 91 ? 7.364 -1.681 -30.674 1.00 87.06 91 MET A O 1
ATOM 736 N N . ASP A 1 92 ? 6.086 -0.267 -31.858 1.00 87.44 92 ASP A N 1
ATOM 737 C CA . ASP A 1 92 ? 6.373 -0.892 -33.141 1.00 87.44 92 ASP A CA 1
ATOM 738 C C . ASP A 1 92 ? 7.521 -0.136 -33.803 1.00 87.44 92 ASP A C 1
ATOM 740 O O . ASP A 1 92 ? 7.470 1.090 -33.926 1.00 87.44 92 ASP A O 1
ATOM 744 N N . ASP A 1 93 ? 8.573 -0.852 -34.192 1.00 79.75 93 ASP A N 1
ATOM 745 C CA . ASP A 1 93 ? 9.682 -0.278 -34.943 1.00 79.75 93 ASP A CA 1
ATOM 746 C C . ASP A 1 93 ? 9.303 -0.205 -36.435 1.00 79.75 93 ASP A C 1
ATOM 748 O O . ASP A 1 93 ? 9.182 -1.246 -37.093 1.00 79.75 93 ASP A O 1
ATOM 752 N N . PRO A 1 94 ? 9.138 1.003 -37.008 1.00 71.69 94 PRO A N 1
ATOM 753 C CA . PRO A 1 94 ? 8.733 1.158 -38.398 1.00 71.69 94 PRO A CA 1
ATOM 754 C C . PRO A 1 94 ? 9.805 0.721 -39.406 1.00 71.69 94 PRO A C 1
ATOM 756 O O . PRO A 1 94 ? 9.481 0.570 -40.582 1.00 71.69 94 PRO A O 1
ATOM 759 N N . GLN A 1 95 ? 11.064 0.522 -38.992 1.00 72.75 95 GLN A N 1
ATOM 760 C CA . GLN A 1 95 ? 12.139 0.078 -39.888 1.00 72.75 95 GLN A CA 1
ATOM 761 C C . GLN A 1 95 ? 12.288 -1.443 -39.943 1.00 72.75 95 GLN A C 1
ATOM 763 O O . GLN A 1 95 ? 12.622 -1.984 -40.997 1.00 72.75 95 GLN A O 1
ATOM 768 N N . THR A 1 96 ? 12.042 -2.138 -38.832 1.00 75.31 96 THR A N 1
ATOM 769 C CA . THR A 1 96 ? 12.189 -3.602 -38.750 1.00 75.31 96 THR A CA 1
ATOM 770 C C . THR A 1 96 ? 10.854 -4.346 -38.771 1.00 75.31 96 THR A C 1
ATOM 772 O O . THR A 1 96 ? 10.838 -5.557 -38.988 1.00 75.31 96 THR A O 1
ATOM 775 N N . GLY A 1 97 ? 9.730 -3.646 -38.569 1.00 78.19 97 GLY A N 1
ATOM 776 C CA . GLY A 1 97 ? 8.395 -4.241 -38.460 1.00 78.19 97 GLY A CA 1
ATOM 777 C C . GLY A 1 97 ? 8.193 -5.066 -37.185 1.00 78.19 97 GLY A C 1
ATOM 778 O O . GLY A 1 97 ? 7.190 -5.767 -37.061 1.00 78.19 97 GLY A O 1
ATOM 779 N N . LEU A 1 98 ? 9.146 -5.016 -36.249 1.00 82.88 98 LEU A N 1
ATOM 780 C CA . LEU A 1 98 ? 9.095 -5.747 -34.991 1.00 82.88 98 LEU A CA 1
ATOM 781 C C . LEU A 1 98 ? 8.388 -4.921 -33.917 1.00 82.88 98 LEU A C 1
ATOM 783 O O . LEU A 1 98 ? 8.648 -3.729 -33.752 1.00 82.88 98 LEU A O 1
ATOM 787 N N . SER A 1 99 ? 7.532 -5.591 -33.148 1.00 86.88 99 SER A N 1
ATOM 788 C CA . SER A 1 99 ? 6.885 -5.019 -31.970 1.00 86.88 99 SER A CA 1
ATOM 789 C C . SER A 1 99 ? 7.709 -5.316 -30.718 1.00 86.88 99 SER A C 1
ATOM 791 O O . SER A 1 99 ? 8.133 -6.458 -30.503 1.00 86.88 99 SER A O 1
ATOM 793 N N . PHE A 1 100 ? 7.946 -4.291 -29.904 1.00 89.06 100 PHE A N 1
ATOM 794 C CA . PHE A 1 100 ? 8.686 -4.349 -28.650 1.00 89.06 100 PHE A CA 1
ATOM 795 C C . PHE A 1 100 ? 7.803 -3.913 -27.486 1.00 89.06 100 PHE A C 1
ATOM 797 O O . PHE A 1 100 ? 7.221 -2.832 -27.498 1.00 89.06 100 PHE A O 1
ATOM 804 N N . GLU A 1 101 ? 7.766 -4.706 -26.424 1.00 90.69 101 GLU A N 1
ATOM 805 C CA . GLU A 1 101 ? 7.191 -4.282 -25.155 1.00 90.69 101 GLU A CA 1
ATOM 806 C C . GLU A 1 101 ? 8.249 -3.588 -24.309 1.00 90.69 101 GLU A C 1
ATOM 808 O O . GLU A 1 101 ? 9.294 -4.152 -23.972 1.00 90.69 101 GLU A O 1
ATOM 813 N N . ARG A 1 102 ? 7.971 -2.341 -23.946 1.00 90.12 102 ARG A N 1
ATOM 814 C CA . ARG A 1 102 ? 8.815 -1.574 -23.049 1.00 90.12 102 ARG A CA 1
ATOM 815 C C . ARG A 1 102 ? 8.379 -1.808 -21.614 1.00 90.12 102 ARG A C 1
ATOM 817 O O . ARG A 1 102 ? 7.231 -1.537 -21.262 1.00 90.12 102 ARG A O 1
ATOM 824 N N . TYR A 1 103 ? 9.330 -2.214 -20.786 1.00 89.88 103 TYR A N 1
ATOM 825 C CA . TYR A 1 103 ? 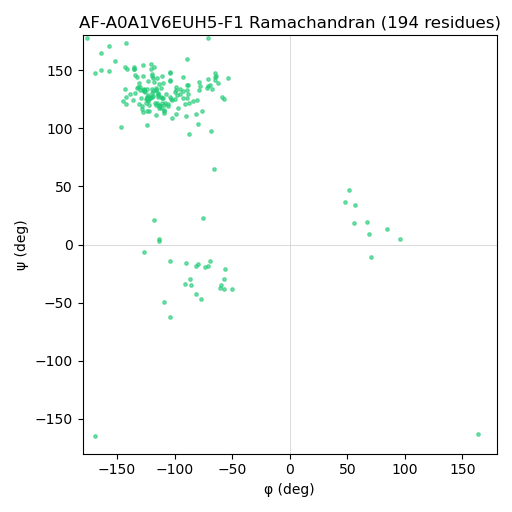9.170 -2.253 -19.345 1.00 89.88 103 TYR A CA 1
ATOM 826 C C . TYR A 1 103 ? 10.122 -1.249 -18.705 1.00 89.88 103 TYR A C 1
ATOM 828 O O . TYR A 1 103 ? 11.314 -1.214 -19.021 1.00 89.88 103 TYR A O 1
ATOM 836 N N . LYS A 1 104 ? 9.585 -0.418 -17.816 1.00 90.69 104 LYS A N 1
ATOM 837 C CA . LYS A 1 104 ? 10.317 0.668 -17.173 1.00 90.69 104 LYS A CA 1
ATOM 838 C C . LYS A 1 104 ? 10.374 0.455 -15.668 1.00 90.69 104 LYS A C 1
ATOM 840 O O . LYS A 1 104 ? 9.398 0.029 -15.053 1.00 90.69 104 LYS A O 1
ATOM 845 N N . GLU A 1 105 ? 11.531 0.752 -15.095 1.00 88.50 105 GLU A N 1
ATOM 846 C CA . GLU A 1 105 ? 11.738 0.743 -13.655 1.00 88.50 105 GLU A CA 1
ATOM 847 C C . GLU A 1 105 ? 11.040 1.929 -12.976 1.00 88.50 105 GLU A C 1
ATOM 849 O O . GLU A 1 105 ? 11.109 3.068 -13.450 1.00 88.50 105 GLU A O 1
ATOM 854 N N . GLU A 1 106 ? 10.343 1.664 -11.868 1.00 84.94 106 GLU A N 1
ATOM 855 C CA . GLU A 1 106 ? 9.746 2.734 -11.067 1.00 84.94 106 GLU A CA 1
ATOM 856 C C . GLU A 1 106 ? 10.852 3.525 -10.346 1.00 84.94 106 GLU A C 1
ATOM 858 O O . GLU A 1 106 ? 11.770 2.929 -9.780 1.00 84.94 106 GLU A O 1
ATOM 863 N N . PRO A 1 107 ? 10.787 4.868 -10.310 1.00 84.50 107 PRO A N 1
ATOM 864 C CA . PRO A 1 107 ? 11.796 5.658 -9.620 1.00 84.50 107 PRO A CA 1
ATOM 865 C C . PRO A 1 107 ? 11.770 5.398 -8.111 1.00 84.50 107 PRO A C 1
ATOM 867 O O . PRO A 1 107 ? 10.712 5.180 -7.509 1.00 84.50 107 PRO A O 1
ATOM 870 N N . ASN A 1 108 ? 12.943 5.479 -7.483 1.00 85.69 108 ASN A N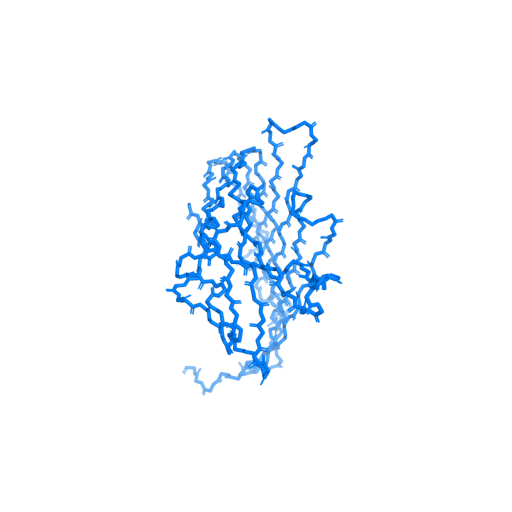 1
ATOM 871 C CA . ASN A 1 108 ? 13.027 5.573 -6.029 1.00 85.69 108 ASN A CA 1
ATOM 872 C C . ASN A 1 108 ? 12.376 6.879 -5.573 1.00 85.69 108 ASN A C 1
ATOM 874 O O . ASN A 1 108 ? 12.500 7.911 -6.236 1.00 85.69 108 ASN A O 1
ATOM 878 N N . SER A 1 109 ? 11.727 6.858 -4.413 1.00 84.69 109 SER A N 1
ATOM 879 C CA . SER A 1 109 ? 11.158 8.073 -3.836 1.00 84.69 109 SER A CA 1
ATOM 880 C C . SER A 1 109 ? 11.487 8.187 -2.358 1.00 84.69 109 SER A C 1
ATOM 882 O O . SER A 1 109 ? 11.595 7.197 -1.638 1.00 84.69 109 SER A O 1
ATOM 884 N N . SER A 1 110 ? 11.676 9.420 -1.903 1.00 86.81 110 SER A N 1
ATOM 885 C CA . SER A 1 110 ? 11.858 9.738 -0.496 1.00 86.81 110 SER A CA 1
ATOM 886 C C . SER A 1 110 ? 11.022 10.962 -0.191 1.00 86.81 110 SER A C 1
ATOM 888 O O . SER A 1 110 ? 11.127 11.989 -0.862 1.00 86.81 110 SER A O 1
ATOM 890 N N . SER A 1 111 ? 10.150 10.839 0.796 1.00 86.62 111 SER A N 1
ATOM 891 C CA . SER A 1 111 ? 9.284 11.918 1.239 1.00 86.62 111 SER A CA 1
ATOM 892 C C . SER A 1 111 ? 9.274 11.986 2.755 1.00 86.62 111 SER A C 1
ATOM 894 O O . SER A 1 111 ? 9.493 11.000 3.454 1.00 86.62 111 SER A O 1
ATOM 896 N N . LYS A 1 112 ? 9.061 13.189 3.271 1.00 90.44 112 LYS A N 1
ATOM 897 C CA . LYS A 1 112 ? 8.986 13.465 4.701 1.00 90.44 112 LYS A CA 1
ATOM 898 C C . LYS A 1 112 ? 7.932 14.524 4.947 1.00 90.44 112 LYS A C 1
ATOM 900 O O . LYS A 1 112 ? 7.680 15.347 4.063 1.00 90.44 112 LYS A O 1
ATOM 905 N N . GLY A 1 113 ? 7.333 14.530 6.124 1.00 90.62 113 GLY A N 1
ATOM 906 C CA . GLY A 1 113 ? 6.320 15.524 6.432 1.00 90.62 113 GLY A CA 1
ATOM 907 C C . GLY A 1 113 ? 5.465 15.177 7.631 1.00 90.62 113 GLY A C 1
ATOM 908 O O . GLY A 1 113 ? 5.835 14.344 8.454 1.00 90.62 113 GLY A O 1
ATOM 909 N N . ILE A 1 114 ? 4.330 15.856 7.736 1.00 90.88 114 ILE A N 1
ATOM 910 C CA . ILE A 1 114 ? 3.412 15.684 8.858 1.00 90.88 114 ILE A CA 1
ATOM 911 C C . ILE A 1 114 ? 2.576 14.434 8.599 1.00 90.88 114 ILE A C 1
ATOM 913 O O . ILE A 1 114 ? 1.916 14.331 7.565 1.00 90.88 114 ILE A O 1
ATOM 917 N N . GLU A 1 115 ? 2.603 13.500 9.544 1.00 91.88 115 GLU A N 1
ATOM 918 C CA . GLU A 1 115 ? 1.775 12.297 9.526 1.00 91.88 115 GLU A CA 1
ATOM 919 C C . GLU A 1 115 ? 0.619 12.424 10.520 1.00 91.88 115 GLU A C 1
ATOM 921 O O . GLU A 1 115 ? 0.774 12.939 11.633 1.00 91.88 115 GLU A O 1
ATOM 926 N N . SER A 1 116 ? -0.546 11.919 10.129 1.00 91.69 116 SER A N 1
ATOM 927 C CA . SER A 1 116 ? -1.657 11.670 11.036 1.00 91.69 116 SER A CA 1
ATOM 928 C C . SER A 1 116 ? -2.251 10.297 10.761 1.00 91.69 116 SER A C 1
ATOM 930 O O . SER A 1 116 ? -2.564 9.965 9.624 1.00 91.69 116 SER A O 1
ATOM 932 N N . THR A 1 117 ? -2.415 9.518 11.822 1.00 92.75 117 THR A N 1
ATOM 933 C CA . THR A 1 117 ? -2.985 8.175 11.804 1.00 92.75 117 THR A CA 1
ATOM 934 C C . THR A 1 117 ? -4.166 8.135 12.759 1.00 92.75 117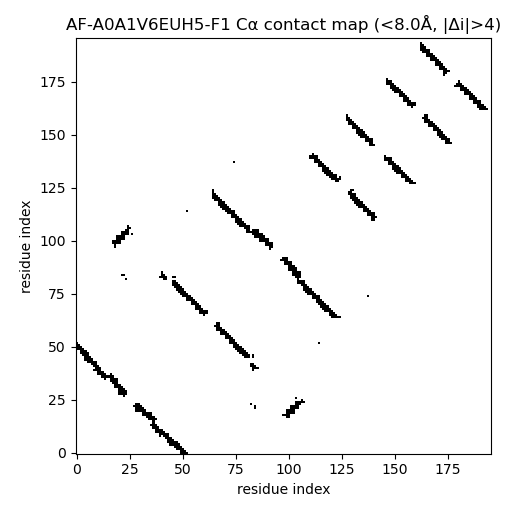 THR A C 1
ATOM 936 O O . THR A 1 117 ? -4.028 8.451 13.940 1.00 92.75 117 THR A O 1
ATOM 939 N N . ILE A 1 118 ? -5.326 7.711 12.280 1.00 93.56 118 ILE A N 1
ATOM 940 C CA . ILE A 1 118 ? -6.514 7.473 13.096 1.00 93.56 118 ILE A CA 1
ATOM 941 C C . ILE A 1 118 ? -6.826 5.986 13.028 1.00 93.56 118 ILE A C 1
ATOM 943 O O . ILE A 1 118 ? -7.064 5.454 11.952 1.00 93.56 118 ILE A O 1
ATOM 947 N N . ILE A 1 119 ? -6.853 5.323 14.180 1.00 94.56 119 ILE A N 1
ATOM 948 C CA . ILE A 1 119 ? -7.233 3.917 14.310 1.00 94.56 119 ILE A CA 1
ATOM 949 C C . ILE A 1 119 ? -8.493 3.852 15.160 1.00 94.56 119 ILE A C 1
ATOM 951 O O . ILE A 1 119 ? -8.451 4.119 16.357 1.00 94.56 119 ILE A O 1
ATOM 955 N N . LEU A 1 120 ? -9.612 3.475 14.559 1.00 94.44 120 LEU A N 1
ATOM 956 C CA . LEU A 1 120 ? -10.857 3.166 15.248 1.00 94.44 120 LEU A CA 1
ATOM 957 C C . LEU A 1 120 ? -10.969 1.651 15.422 1.00 94.44 120 LEU A C 1
ATOM 959 O O . LEU A 1 120 ? -10.882 0.901 14.452 1.00 94.44 120 LEU A O 1
ATOM 963 N N . SER A 1 121 ? -11.236 1.207 16.646 1.00 93.44 121 SER A N 1
ATOM 964 C CA . SER A 1 121 ? -11.581 -0.180 16.947 1.00 93.44 121 SER A CA 1
ATOM 965 C C . SER A 1 121 ? -12.871 -0.221 17.754 1.00 93.44 121 SER A C 1
ATOM 967 O O . SER A 1 121 ? -12.932 0.252 18.888 1.00 93.44 121 SER A O 1
ATOM 969 N N . ALA A 1 122 ? -13.918 -0.781 17.157 1.00 92.94 122 ALA A N 1
ATOM 970 C CA . ALA A 1 122 ? -15.209 -1.002 17.787 1.00 92.94 122 ALA A CA 1
ATOM 971 C C . ALA A 1 122 ? -15.555 -2.490 17.691 1.00 92.94 122 ALA A C 1
ATOM 973 O O . ALA A 1 122 ? -15.946 -2.996 16.641 1.00 92.94 122 ALA A O 1
ATOM 974 N N . LEU A 1 123 ? -15.386 -3.210 18.791 1.00 89.94 123 LEU A N 1
ATOM 975 C CA . LEU A 1 123 ? -15.611 -4.645 18.894 1.00 89.94 123 LEU A CA 1
ATOM 976 C C . LEU A 1 123 ? -17.038 -4.932 19.361 1.00 89.94 123 LEU A C 1
ATOM 978 O O . LEU A 1 123 ? -17.579 -4.232 20.208 1.00 89.94 123 LEU A O 1
ATOM 982 N N . ASN A 1 124 ? -17.645 -6.002 18.845 1.00 84.81 124 ASN A N 1
ATOM 983 C CA . ASN A 1 124 ? -18.972 -6.466 19.271 1.00 84.81 124 ASN A CA 1
ATOM 984 C C . ASN A 1 124 ? -20.038 -5.346 19.353 1.00 84.81 124 ASN A C 1
ATOM 986 O O . ASN A 1 124 ? -20.912 -5.375 20.226 1.00 84.81 124 ASN A O 1
ATOM 990 N N . LEU A 1 125 ? -19.995 -4.372 18.441 1.00 83.62 125 LEU A N 1
ATOM 991 C CA . LEU A 1 125 ? -21.057 -3.394 18.265 1.00 83.62 125 LEU A CA 1
ATOM 992 C C . LEU A 1 125 ? -22.359 -4.156 17.979 1.00 83.62 125 LEU A C 1
ATOM 994 O O . LEU A 1 125 ? -22.405 -5.043 17.123 1.00 83.62 125 LEU A O 1
ATOM 998 N N . LEU A 1 126 ? -23.398 -3.887 18.773 1.00 86.19 126 LEU A N 1
ATOM 999 C CA . LEU A 1 126 ? -24.665 -4.630 18.740 1.00 86.19 126 LEU A CA 1
ATOM 1000 C C . LEU A 1 126 ? -24.518 -6.160 18.940 1.00 86.19 126 LEU A C 1
ATOM 1002 O O . LEU A 1 126 ? -25.439 -6.902 18.629 1.00 86.19 126 LEU A O 1
ATOM 1006 N N . LYS A 1 127 ? -23.393 -6.649 19.494 1.00 85.75 127 LYS A N 1
ATOM 1007 C CA . LYS A 1 127 ? -23.017 -8.070 19.714 1.00 85.75 127 LYS A CA 1
ATOM 1008 C C . LYS A 1 127 ? -22.667 -8.900 18.468 1.00 85.75 127 LYS A C 1
ATOM 1010 O O . LYS A 1 127 ? -22.136 -10.003 18.624 1.00 85.75 127 LYS A O 1
ATOM 1015 N N . PHE A 1 128 ? -22.913 -8.397 17.259 1.00 88.62 128 PHE A N 1
ATOM 1016 C CA . PHE A 1 128 ? -22.673 -9.141 16.014 1.00 88.62 128 PHE A CA 1
ATOM 1017 C C . PHE A 1 128 ? -21.805 -8.403 14.988 1.00 88.62 128 PHE A C 1
ATOM 1019 O O . PHE A 1 128 ? -21.418 -9.016 13.999 1.00 88.62 128 PHE A O 1
ATOM 1026 N N . ILE A 1 129 ? -21.452 -7.134 15.212 1.00 92.44 129 ILE A N 1
ATOM 1027 C CA . ILE A 1 129 ? -20.599 -6.355 14.304 1.00 92.44 129 ILE A CA 1
ATOM 1028 C C . ILE A 1 129 ? -19.278 -6.038 15.002 1.00 92.44 129 ILE A C 1
ATOM 1030 O O . ILE A 1 129 ? -19.259 -5.696 16.179 1.00 92.44 129 ILE A O 1
ATOM 1034 N N . SER A 1 130 ? -18.155 -6.136 14.301 1.00 93.06 130 SER A N 1
ATOM 1035 C CA . SER A 1 130 ? -16.887 -5.544 14.743 1.00 93.06 130 SER A CA 1
ATOM 1036 C C . SER A 1 130 ? -16.278 -4.732 13.613 1.00 93.06 130 SER A C 1
ATOM 1038 O O . SER A 1 130 ? -16.252 -5.187 12.476 1.00 93.06 130 SER A O 1
ATOM 1040 N N . ILE A 1 131 ? -15.795 -3.536 13.917 1.00 94.19 131 ILE A N 1
ATOM 1041 C CA . ILE A 1 131 ? -15.250 -2.587 12.951 1.00 94.19 131 ILE A CA 1
ATOM 1042 C C . ILE A 1 131 ? -13.836 -2.236 13.394 1.00 94.19 131 ILE A C 1
ATOM 1044 O O . ILE A 1 131 ? -13.624 -1.827 14.533 1.00 94.19 131 ILE A O 1
ATOM 1048 N N . ASN A 1 132 ? -12.877 -2.381 12.489 1.00 95.00 132 ASN A N 1
ATOM 1049 C CA . ASN A 1 132 ? -11.544 -1.815 12.629 1.00 95.00 132 ASN A CA 1
ATOM 1050 C C . ASN A 1 132 ? -11.292 -0.931 11.416 1.00 95.00 132 ASN A C 1
ATOM 1052 O O . ASN A 1 132 ? -11.435 -1.392 10.288 1.00 95.00 132 ASN A O 1
ATOM 1056 N N . SER A 1 133 ? -10.964 0.331 11.640 1.00 94.56 133 SER A N 1
ATOM 1057 C CA . SER A 1 133 ? -10.676 1.291 10.582 1.00 94.56 133 SER A CA 1
ATOM 1058 C C . SER A 1 133 ? -9.367 1.986 10.898 1.00 94.56 133 SER A C 1
ATOM 1060 O O . SER A 1 133 ? -9.166 2.427 12.027 1.00 94.56 133 SER A O 1
ATOM 1062 N N . THR A 1 134 ? -8.495 2.078 9.908 1.00 94.75 134 THR A N 1
ATOM 1063 C CA . THR A 1 134 ? -7.238 2.810 9.969 1.00 94.75 134 THR A CA 1
ATOM 1064 C C . THR A 1 134 ? -7.243 3.832 8.846 1.00 94.75 134 THR A C 1
ATOM 1066 O O . THR A 1 134 ? -7.510 3.488 7.697 1.00 94.75 134 THR A O 1
ATOM 1069 N N . LEU A 1 135 ? -6.969 5.089 9.163 1.00 94.12 135 LEU A N 1
ATOM 1070 C CA . LEU A 1 135 ? -6.772 6.169 8.205 1.00 94.12 135 LEU A CA 1
ATOM 1071 C C . LEU A 1 135 ? -5.401 6.783 8.462 1.00 94.12 135 LEU A C 1
ATOM 1073 O O . LEU A 1 135 ? -5.193 7.382 9.511 1.00 94.12 135 LEU A O 1
ATOM 1077 N N . ASP A 1 136 ? -4.508 6.655 7.495 1.00 91.19 136 ASP A N 1
ATOM 1078 C CA . ASP A 1 136 ? -3.174 7.233 7.492 1.00 91.19 136 ASP A CA 1
ATOM 1079 C C . ASP A 1 136 ? -3.109 8.336 6.438 1.00 91.19 136 ASP A C 1
ATOM 1081 O O . ASP A 1 136 ? -3.415 8.119 5.264 1.00 91.19 136 ASP A O 1
ATOM 1085 N N . VAL A 1 137 ? -2.691 9.527 6.851 1.00 91.38 137 VAL A N 1
ATOM 1086 C CA . VAL A 1 137 ? -2.481 10.677 5.973 1.00 91.38 137 VAL A CA 1
ATOM 1087 C C . VAL A 1 137 ? -1.068 11.201 6.175 1.00 91.38 137 VAL A C 1
ATOM 1089 O O . VAL A 1 137 ? -0.641 11.435 7.307 1.00 91.38 137 VAL A O 1
ATOM 1092 N N . LEU A 1 138 ? -0.348 11.412 5.075 1.00 89.38 138 LEU A N 1
ATOM 1093 C CA . LEU A 1 138 ? 0.975 12.031 5.067 1.00 89.38 138 LEU A CA 1
ATOM 1094 C C . LEU A 1 138 ? 0.947 13.275 4.182 1.00 89.38 138 LEU A C 1
ATOM 1096 O O . LEU A 1 138 ? 0.805 13.183 2.963 1.00 89.38 138 LEU A O 1
ATOM 1100 N N . PHE A 1 139 ? 1.137 14.435 4.799 1.00 89.88 139 PHE A N 1
ATOM 1101 C CA . PHE A 1 139 ? 1.323 15.704 4.103 1.00 89.88 139 PHE A CA 1
ATOM 1102 C C . PHE A 1 139 ? 2.810 15.918 3.851 1.00 89.88 139 PHE A C 1
ATOM 1104 O O . PHE A 1 139 ? 3.575 16.134 4.795 1.00 89.88 139 PHE A O 1
ATOM 1111 N N . ARG A 1 140 ? 3.236 15.841 2.588 1.00 87.50 140 ARG A N 1
ATOM 1112 C CA . ARG A 1 140 ? 4.656 15.910 2.231 1.00 87.50 140 ARG A CA 1
ATOM 1113 C C . ARG A 1 140 ? 5.154 17.353 2.274 1.00 87.50 140 ARG A C 1
ATOM 1115 O O . ARG A 1 140 ? 4.504 18.268 1.780 1.00 87.50 140 ARG A O 1
ATOM 1122 N N . MET A 1 141 ? 6.336 17.553 2.850 1.00 84.50 141 MET A N 1
ATOM 1123 C CA . MET A 1 141 ? 6.997 18.856 2.951 1.00 84.50 141 MET A CA 1
ATOM 1124 C C . MET A 1 141 ? 8.248 18.902 2.069 1.00 84.50 141 MET A C 1
ATOM 1126 O O . MET A 1 141 ? 8.985 17.921 1.975 1.00 84.50 141 MET A O 1
ATOM 1130 N N . GLY A 1 142 ? 8.532 20.068 1.482 1.00 74.88 142 GLY A N 1
ATOM 1131 C CA . GLY A 1 142 ? 9.717 20.278 0.638 1.00 74.88 142 GLY A CA 1
ATOM 1132 C C . GLY A 1 142 ? 9.546 19.863 -0.827 1.00 74.88 142 GLY A C 1
ATOM 1133 O O . GLY A 1 142 ? 10.539 19.777 -1.542 1.00 74.88 142 GLY A O 1
ATOM 1134 N N . VAL A 1 143 ? 8.307 19.625 -1.268 1.00 71.19 143 VAL A N 1
ATOM 1135 C CA . VAL A 1 143 ? 7.938 19.378 -2.670 1.00 71.19 143 VAL A CA 1
ATOM 1136 C C . VAL A 1 143 ? 7.149 20.602 -3.178 1.00 71.19 143 VAL A C 1
ATOM 1138 O O . VAL A 1 143 ? 6.359 21.136 -2.393 1.00 71.19 143 VAL A O 1
ATOM 1141 N N . PRO A 1 144 ? 7.373 21.090 -4.420 1.00 61.31 144 PRO A N 1
ATOM 1142 C CA . PRO A 1 144 ? 6.770 22.335 -4.919 1.00 61.31 144 PRO A CA 1
ATOM 1143 C C . PRO A 1 144 ? 5.238 22.343 -4.876 1.00 61.31 144 PRO A C 1
ATOM 1145 O O . PRO A 1 144 ? 4.646 23.345 -4.486 1.00 61.31 144 PRO A O 1
ATOM 1148 N N . ASP A 1 145 ? 4.624 21.198 -5.173 1.00 61.62 145 ASP A N 1
ATOM 1149 C CA . ASP A 1 145 ? 3.191 20.962 -5.029 1.00 61.62 145 ASP A CA 1
ATOM 1150 C C . ASP A 1 145 ? 2.959 20.148 -3.759 1.00 61.62 145 ASP A C 1
ATOM 1152 O O . ASP A 1 145 ? 3.573 19.093 -3.574 1.00 61.62 145 ASP A O 1
ATOM 1156 N N . HIS A 1 146 ? 2.121 20.667 -2.857 1.00 63.84 146 HIS A N 1
ATOM 1157 C CA . HIS A 1 146 ? 1.796 20.115 -1.536 1.00 63.84 146 HIS A CA 1
ATOM 1158 C C . HIS A 1 146 ? 1.044 18.779 -1.641 1.00 63.84 146 HIS A C 1
ATOM 1160 O O . HIS A 1 146 ? -0.119 18.658 -1.265 1.00 63.84 146 HIS A O 1
ATOM 1166 N N . SER A 1 147 ? 1.729 17.775 -2.172 1.00 80.50 147 SER A N 1
ATOM 1167 C CA . SER A 1 147 ? 1.195 16.448 -2.403 1.00 80.50 147 SER A CA 1
ATOM 1168 C C . SER A 1 147 ? 0.963 15.744 -1.075 1.00 80.50 147 SER A C 1
ATOM 1170 O O . SER A 1 147 ? 1.791 15.770 -0.155 1.00 80.50 147 SER A O 1
ATOM 1172 N N . TYR A 1 148 ? -0.178 15.078 -0.986 1.00 85.00 148 TYR A N 1
ATOM 1173 C CA . TYR A 1 148 ? -0.518 14.236 0.147 1.00 85.00 148 TYR A CA 1
ATOM 1174 C C . TYR A 1 148 ? -0.688 12.794 -0.313 1.00 85.00 148 TYR A C 1
ATOM 1176 O O . TYR A 1 148 ? -1.019 12.518 -1.470 1.00 85.00 148 TYR A O 1
ATOM 1184 N N . SER A 1 149 ? -0.443 11.864 0.601 1.00 86.00 149 SER A N 1
ATOM 1185 C CA . SER A 1 149 ? -0.895 10.489 0.445 1.00 86.00 149 SER A CA 1
ATOM 1186 C C . SER A 1 149 ? -1.914 10.154 1.518 1.00 86.00 149 SER A C 1
ATOM 1188 O O . SER A 1 149 ? -1.835 10.627 2.654 1.00 86.00 149 SER A O 1
ATOM 1190 N N . LEU A 1 150 ? -2.898 9.356 1.122 1.00 89.06 150 LEU A N 1
ATOM 1191 C CA . LEU A 1 150 ? -3.961 8.862 1.976 1.00 89.06 150 LEU A CA 1
ATOM 1192 C C . LEU A 1 150 ? -4.047 7.354 1.792 1.00 89.06 150 LEU A C 1
ATOM 1194 O O . LEU A 1 150 ? -4.190 6.859 0.675 1.00 89.06 150 LEU A O 1
ATOM 1198 N N . GLU A 1 151 ? -3.981 6.626 2.895 1.00 90.50 151 GLU A N 1
ATOM 1199 C CA . GLU A 1 151 ? -4.228 5.193 2.951 1.00 90.50 151 GLU A CA 1
ATOM 1200 C C . GLU A 1 151 ? -5.324 4.953 3.987 1.00 90.50 151 GLU A C 1
ATOM 1202 O O . GLU A 1 151 ? -5.236 5.397 5.128 1.00 90.50 151 GLU A O 1
ATOM 1207 N N . ASN A 1 152 ? -6.390 4.272 3.592 1.00 93.31 152 ASN A N 1
ATOM 1208 C CA . ASN A 1 152 ? -7.489 3.944 4.478 1.00 93.31 152 ASN A CA 1
ATOM 1209 C C . ASN A 1 152 ? -7.830 2.465 4.349 1.00 93.31 152 ASN A C 1
ATOM 1211 O O . ASN A 1 152 ? -8.178 1.991 3.273 1.00 93.31 152 ASN A O 1
ATOM 1215 N N . GLU A 1 153 ? -7.745 1.742 5.458 1.00 94.31 153 GLU A N 1
ATOM 1216 C CA . GLU A 1 153 ? -8.107 0.335 5.556 1.00 94.31 153 GLU A CA 1
ATOM 1217 C C . GLU A 1 153 ? -9.285 0.201 6.518 1.00 94.31 153 GLU A C 1
ATOM 1219 O O . GLU A 1 153 ? -9.185 0.543 7.692 1.00 94.31 153 GLU A O 1
ATOM 1224 N N . ASN A 1 154 ? -10.404 -0.332 6.039 1.00 93.69 154 ASN A N 1
ATOM 1225 C CA . ASN A 1 154 ? -11.553 -0.672 6.865 1.00 93.69 154 ASN A CA 1
ATOM 1226 C C . ASN A 1 154 ? -11.772 -2.172 6.823 1.00 93.69 154 ASN A C 1
ATOM 1228 O O . ASN A 1 154 ? -11.815 -2.786 5.759 1.00 93.69 154 ASN A O 1
ATOM 1232 N N . ARG A 1 155 ? -11.998 -2.758 7.988 1.00 93.50 155 ARG A N 1
ATOM 1233 C CA . ARG A 1 155 ? -12.373 -4.149 8.147 1.00 93.50 155 ARG A CA 1
ATOM 1234 C C . ARG A 1 155 ? -13.614 -4.240 9.013 1.00 93.50 155 ARG A C 1
ATOM 1236 O O . ARG A 1 155 ? -13.587 -3.903 10.195 1.00 93.50 155 ARG A O 1
ATOM 1243 N N . ILE A 1 156 ? -14.685 -4.747 8.422 1.00 93.69 156 ILE A N 1
ATOM 1244 C CA . ILE A 1 156 ? -15.965 -4.959 9.083 1.00 93.69 156 ILE A CA 1
ATOM 1245 C C . ILE A 1 156 ? -16.205 -6.462 9.158 1.00 93.69 156 ILE A C 1
ATOM 1247 O O . ILE A 1 156 ? -16.249 -7.148 8.142 1.00 93.69 156 ILE A O 1
ATOM 1251 N N . ASN A 1 157 ? -16.344 -6.983 10.369 1.00 93.06 157 ASN A N 1
ATOM 1252 C CA . ASN A 1 157 ? -16.717 -8.362 10.623 1.00 93.06 157 ASN A CA 1
ATOM 1253 C C . ASN A 1 157 ? -18.185 -8.421 11.049 1.00 93.06 157 ASN A C 1
ATOM 1255 O O . ASN A 1 157 ? -18.584 -7.758 12.007 1.00 93.06 157 ASN A O 1
ATOM 1259 N N . PHE A 1 158 ? -18.963 -9.249 10.363 1.00 93.12 158 PHE A N 1
ATOM 1260 C CA . PHE A 1 158 ? -20.332 -9.593 10.714 1.00 93.12 158 PHE A CA 1
ATOM 1261 C C . PHE A 1 158 ? -20.371 -11.035 11.207 1.00 93.12 158 PHE A C 1
ATOM 1263 O O . PHE A 1 158 ? -20.158 -11.977 10.443 1.00 93.12 158 PHE A O 1
ATOM 1270 N N . ARG A 1 159 ? -20.673 -11.233 12.486 1.00 91.44 159 ARG A N 1
ATOM 1271 C CA . ARG A 1 159 ? -20.934 -12.550 13.064 1.00 91.44 159 ARG A CA 1
ATOM 1272 C C . ARG A 1 159 ? -22.366 -12.959 12.723 1.00 91.44 159 ARG A C 1
ATOM 1274 O O . ARG A 1 159 ? -23.307 -12.466 13.335 1.00 91.44 159 ARG A O 1
ATOM 1281 N N . LEU A 1 160 ? -22.522 -13.861 11.756 1.00 89.00 160 LEU A N 1
ATOM 1282 C CA . LEU A 1 160 ? -23.829 -14.389 11.350 1.00 89.00 160 LEU A CA 1
ATOM 1283 C C . LEU A 1 160 ? -24.334 -15.431 12.351 1.00 89.00 160 LEU A C 1
ATOM 1285 O O . LEU A 1 160 ? -25.477 -15.395 12.789 1.00 89.00 160 LEU A O 1
ATOM 1289 N N . PHE A 1 161 ? -23.446 -16.349 12.725 1.00 87.12 161 PHE A N 1
ATOM 1290 C CA . PHE A 1 161 ? -23.673 -17.398 13.712 1.00 87.12 161 PHE A CA 1
ATOM 1291 C C . PHE A 1 161 ? -22.401 -17.602 14.533 1.00 87.12 161 PHE A C 1
ATOM 1293 O O . PHE A 1 161 ? -21.347 -17.046 14.229 1.00 87.12 161 PHE A O 1
ATOM 1300 N N . ARG A 1 162 ? -22.476 -18.430 15.579 1.00 81.25 162 ARG A N 1
ATOM 1301 C CA . ARG A 1 162 ? -21.349 -18.683 16.491 1.00 81.25 162 ARG A CA 1
ATOM 1302 C C . ARG A 1 162 ? -20.042 -19.048 15.766 1.00 81.25 162 ARG A C 1
ATOM 1304 O O . ARG A 1 162 ? -18.986 -18.566 16.159 1.00 81.25 162 ARG A O 1
ATOM 1311 N N . ASN A 1 163 ? -20.130 -19.831 14.692 1.00 86.19 163 ASN A N 1
ATOM 1312 C CA . ASN A 1 163 ? -18.988 -20.362 13.940 1.00 86.19 163 ASN A CA 1
ATOM 1313 C C . ASN A 1 163 ? -18.883 -19.803 12.512 1.00 86.19 163 ASN A C 1
ATOM 1315 O O . ASN A 1 163 ? -18.035 -20.250 11.744 1.00 86.19 163 ASN A O 1
ATOM 1319 N N . ILE A 1 164 ? -19.748 -18.849 12.154 1.00 89.94 164 ILE A N 1
ATOM 1320 C CA . ILE A 1 164 ? -19.848 -18.299 10.801 1.00 89.94 164 ILE A CA 1
ATOM 1321 C C . ILE A 1 164 ? -19.777 -16.781 10.893 1.00 89.94 164 ILE A C 1
ATOM 1323 O O . ILE A 1 164 ? -20.634 -16.143 11.511 1.00 89.94 164 ILE A O 1
ATOM 1327 N N . SER A 1 165 ? -18.773 -16.194 10.252 1.00 92.00 165 SER A N 1
ATOM 1328 C CA . SER A 1 165 ? -18.687 -14.743 10.105 1.00 92.00 165 SER A CA 1
ATOM 1329 C C . SER A 1 165 ? -18.312 -14.346 8.690 1.00 92.00 165 SER A C 1
ATOM 1331 O O . SER A 1 165 ? -17.671 -15.103 7.967 1.00 92.00 165 SER A O 1
ATOM 1333 N N . VAL A 1 166 ? -18.734 -13.152 8.301 1.00 93.44 166 VAL A N 1
ATOM 1334 C CA . VAL A 1 166 ? -18.349 -12.514 7.049 1.00 93.44 166 VAL A CA 1
ATOM 1335 C C . VAL A 1 166 ? -17.404 -11.374 7.392 1.00 93.44 166 VAL A C 1
ATOM 1337 O O . VAL A 1 166 ? -17.756 -10.488 8.164 1.00 93.44 166 VAL A O 1
ATOM 1340 N N . ASP A 1 167 ? -16.199 -11.411 6.841 1.00 93.19 167 ASP A N 1
ATOM 1341 C CA . ASP A 1 167 ? -15.238 -10.317 6.901 1.00 93.19 167 ASP A CA 1
ATOM 1342 C C . ASP A 1 167 ? -15.299 -9.542 5.586 1.00 93.19 167 ASP A C 1
ATOM 1344 O O . ASP A 1 167 ? -15.095 -10.113 4.517 1.00 93.19 167 ASP A O 1
ATOM 1348 N N . VAL A 1 168 ? -15.526 -8.238 5.666 1.00 93.50 168 VAL A N 1
ATOM 1349 C CA . VAL A 1 168 ? -15.445 -7.326 4.528 1.00 93.50 168 VAL A CA 1
ATOM 1350 C C . VAL A 1 168 ? -14.280 -6.378 4.765 1.00 93.50 168 VAL A C 1
ATOM 1352 O O . VAL A 1 168 ? -14.255 -5.657 5.765 1.00 93.50 168 VAL A O 1
ATOM 1355 N N . LYS A 1 169 ? -13.293 -6.408 3.871 1.00 94.50 169 LYS A N 1
ATOM 1356 C CA . LYS A 1 169 ? -12.137 -5.512 3.862 1.00 94.50 169 LYS A CA 1
ATOM 1357 C C . LYS A 1 169 ? -12.285 -4.520 2.712 1.00 94.50 169 LYS A C 1
ATOM 1359 O O . LYS A 1 169 ? -12.511 -4.935 1.580 1.00 94.50 169 LYS A O 1
ATOM 1364 N N . PHE A 1 170 ? -12.131 -3.238 3.007 1.00 93.94 170 PHE A N 1
ATOM 1365 C CA . PHE A 1 170 ? -12.096 -2.146 2.040 1.00 93.94 170 PHE A CA 1
ATOM 1366 C C . PHE A 1 170 ? -10.784 -1.391 2.206 1.00 93.94 170 PHE A C 1
ATOM 1368 O O . PHE A 1 170 ? -10.474 -0.953 3.313 1.00 93.94 170 PHE A O 1
ATOM 1375 N N . ASN A 1 171 ? -10.043 -1.214 1.121 1.00 93.38 171 ASN A N 1
ATOM 1376 C CA . ASN A 1 171 ? -8.840 -0.399 1.083 1.00 93.38 171 ASN A CA 1
ATOM 1377 C C . ASN A 1 171 ? -9.047 0.737 0.091 1.00 93.38 171 ASN A C 1
ATOM 1379 O O . ASN A 1 171 ? -9.480 0.520 -1.039 1.00 93.38 171 ASN A O 1
ATOM 1383 N N . ILE A 1 172 ? -8.719 1.942 0.523 1.00 91.69 172 ILE A N 1
ATOM 1384 C CA . ILE A 1 172 ? -8.705 3.138 -0.301 1.00 91.69 172 ILE A CA 1
ATOM 1385 C C . ILE A 1 172 ? -7.286 3.673 -0.232 1.00 91.69 172 ILE A C 1
ATOM 1387 O O . ILE A 1 172 ? -6.753 3.880 0.856 1.00 91.69 172 ILE A O 1
ATOM 1391 N N . SER A 1 173 ? -6.663 3.884 -1.382 1.00 90.50 173 SER A N 1
ATOM 1392 C CA . SER A 1 173 ? -5.344 4.501 -1.444 1.00 90.50 173 SER A CA 1
ATOM 1393 C C . SER A 1 173 ? -5.327 5.620 -2.471 1.00 90.50 173 SER A C 1
ATOM 1395 O O . SER A 1 173 ? -5.913 5.518 -3.548 1.00 90.50 173 SER A O 1
ATOM 1397 N N . TYR A 1 174 ? -4.675 6.715 -2.117 1.00 87.75 174 TYR A N 1
ATOM 1398 C CA . TYR A 1 174 ? -4.459 7.857 -2.985 1.00 87.75 174 TYR A CA 1
ATOM 1399 C C . TYR A 1 174 ? -3.037 8.363 -2.781 1.00 87.75 174 TYR A C 1
ATOM 1401 O O . TYR A 1 174 ? -2.597 8.579 -1.650 1.00 87.75 174 TYR A O 1
ATOM 1409 N N . ASP A 1 175 ? -2.317 8.540 -3.882 1.00 81.19 175 ASP A N 1
ATOM 1410 C CA . ASP A 1 175 ? -0.983 9.118 -3.872 1.00 81.19 175 ASP A CA 1
ATOM 1411 C C . ASP A 1 175 ? -0.759 9.921 -5.150 1.00 81.19 175 ASP A C 1
ATOM 1413 O O . ASP A 1 175 ? -0.429 9.368 -6.201 1.00 81.19 175 ASP A O 1
ATOM 1417 N N . GLU A 1 176 ? -0.890 11.239 -5.024 1.00 76.50 176 GLU A N 1
ATOM 1418 C CA . GLU A 1 176 ? -0.766 12.194 -6.126 1.00 76.50 176 GLU A CA 1
ATOM 1419 C C . GLU A 1 176 ? 0.583 12.097 -6.857 1.00 76.50 176 GLU A C 1
ATOM 1421 O O . GLU A 1 176 ? 0.654 12.320 -8.062 1.00 76.50 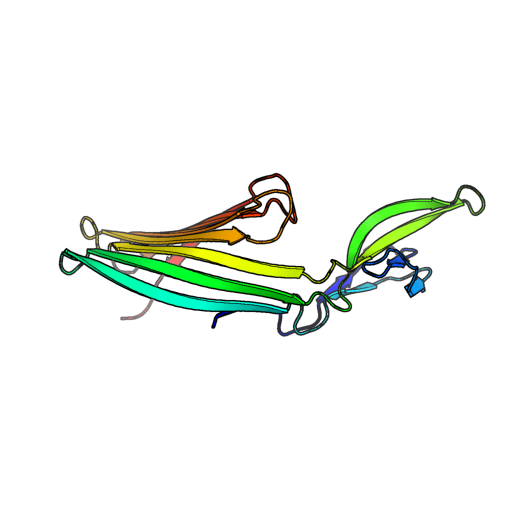176 GLU A O 1
ATOM 1426 N N . THR A 1 177 ? 1.649 11.691 -6.156 1.00 73.19 177 THR A N 1
ATOM 1427 C CA . THR A 1 177 ? 2.994 11.565 -6.748 1.00 73.19 177 THR A CA 1
ATOM 1428 C C . THR A 1 177 ? 3.140 10.363 -7.678 1.00 73.19 177 THR A C 1
ATOM 1430 O O . THR A 1 177 ? 4.055 10.332 -8.497 1.00 73.19 177 THR A O 1
ATOM 1433 N N . LYS A 1 178 ? 2.248 9.372 -7.561 1.00 72.25 178 LYS A N 1
ATOM 1434 C CA . LYS A 1 178 ? 2.275 8.145 -8.367 1.00 72.25 178 LYS A CA 1
ATOM 1435 C C . LYS A 1 178 ? 1.139 8.106 -9.374 1.00 72.25 178 LYS A C 1
ATOM 1437 O O . LYS A 1 178 ? 1.363 7.795 -10.540 1.00 72.25 178 LYS A O 1
ATOM 1442 N N . LYS 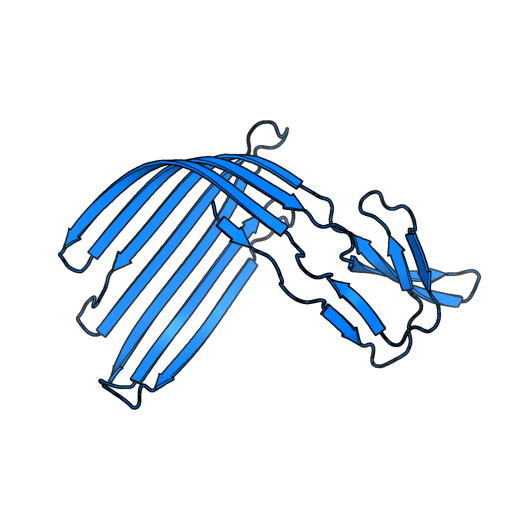A 1 179 ? -0.087 8.361 -8.914 1.00 76.00 179 LYS A N 1
ATOM 1443 C CA . LYS A 1 179 ? -1.312 8.260 -9.711 1.00 76.00 179 LYS A CA 1
ATOM 1444 C C . LYS A 1 179 ? -2.287 9.356 -9.269 1.00 76.00 179 LYS A C 1
ATOM 1446 O O . LYS A 1 179 ? -2.678 9.359 -8.104 1.00 76.00 179 LYS A O 1
ATOM 1451 N N . PRO A 1 180 ? -2.762 10.231 -10.171 1.00 76.88 180 PRO A N 1
ATOM 1452 C CA . PRO A 1 180 ? -3.710 11.294 -9.827 1.00 76.88 180 PRO A CA 1
ATOM 1453 C C . PRO A 1 180 ? -5.151 10.785 -9.609 1.00 76.88 180 PRO A C 1
ATOM 1455 O O . PRO A 1 180 ? -6.108 11.537 -9.764 1.00 76.88 180 PRO A O 1
ATOM 1458 N N . TRP A 1 181 ? -5.341 9.505 -9.281 1.00 82.62 181 TRP A N 1
ATOM 1459 C CA . TRP A 1 181 ? -6.650 8.902 -9.038 1.00 82.62 181 TRP A CA 1
ATOM 1460 C C . TRP A 1 181 ? -6.627 8.015 -7.796 1.00 82.62 181 TRP A C 1
ATOM 1462 O O . TRP A 1 181 ? -5.607 7.423 -7.440 1.00 82.62 181 TRP A O 1
ATOM 1472 N N . THR A 1 182 ? -7.779 7.905 -7.141 1.00 87.38 182 THR A N 1
ATOM 1473 C CA . THR A 1 182 ? -7.967 7.037 -5.979 1.00 87.38 182 THR A CA 1
ATOM 1474 C C . THR A 1 182 ? -8.149 5.586 -6.421 1.00 87.38 182 THR A C 1
ATOM 1476 O O . THR A 1 182 ? -8.918 5.293 -7.337 1.00 87.38 182 THR A O 1
ATOM 1479 N N . VAL A 1 183 ? -7.439 4.672 -5.766 1.00 87.12 183 VAL A N 1
ATOM 1480 C CA . VAL A 1 183 ? -7.551 3.225 -5.966 1.00 87.12 183 VAL A CA 1
ATOM 1481 C C . VAL A 1 183 ? -8.415 2.645 -4.853 1.00 87.12 183 VAL A C 1
ATOM 1483 O O . VAL A 1 183 ? -8.191 2.931 -3.675 1.00 87.12 183 VAL A O 1
ATOM 1486 N N . TYR A 1 184 ? -9.395 1.830 -5.239 1.00 89.75 184 TYR A N 1
ATOM 1487 C CA . TYR A 1 184 ? -10.340 1.186 -4.336 1.00 89.75 184 TYR A CA 1
ATOM 1488 C C . TYR A 1 184 ? -10.259 -0.324 -4.513 1.00 89.75 184 TYR A C 1
ATOM 1490 O O . TYR A 1 184 ? -10.563 -0.833 -5.590 1.00 89.75 184 TYR A O 1
ATOM 1498 N N . ASP A 1 185 ? -9.925 -1.029 -3.439 1.00 89.50 185 ASP A N 1
ATOM 1499 C CA . ASP A 1 185 ? -9.913 -2.486 -3.403 1.00 89.50 185 ASP A CA 1
ATOM 1500 C C . ASP A 1 185 ? -10.884 -2.969 -2.334 1.00 89.50 185 ASP A C 1
ATOM 1502 O O . ASP A 1 185 ? -10.877 -2.487 -1.200 1.00 89.50 185 ASP A O 1
ATOM 1506 N N . TYR A 1 186 ? -11.710 -3.954 -2.667 1.00 91.81 186 TYR A N 1
ATOM 1507 C CA . TYR A 1 186 ? -12.576 -4.602 -1.693 1.00 91.81 186 TYR A CA 1
ATOM 1508 C C . TYR A 1 186 ? -12.392 -6.110 -1.749 1.00 91.81 186 TYR A C 1
ATOM 1510 O O . TYR A 1 186 ? -12.159 -6.704 -2.802 1.00 91.81 186 TYR A O 1
ATOM 1518 N N . THR A 1 187 ? -12.482 -6.756 -0.596 1.00 92.44 187 THR A N 1
ATOM 1519 C CA . THR A 1 187 ? -12.418 -8.210 -0.509 1.00 92.44 187 THR A CA 1
ATOM 1520 C C . THR A 1 187 ? -13.374 -8.691 0.559 1.00 92.44 187 THR A C 1
ATOM 1522 O O . THR A 1 187 ? -13.419 -8.151 1.663 1.00 92.44 187 THR A O 1
ATOM 1525 N N . THR A 1 188 ? -14.147 -9.716 0.224 1.00 91.88 188 THR A N 1
ATOM 1526 C CA . THR A 1 188 ? -15.099 -10.337 1.142 1.00 91.88 188 THR A CA 1
ATOM 1527 C C . THR A 1 188 ? -14.679 -11.774 1.391 1.00 91.88 188 THR A C 1
ATOM 1529 O O . THR A 1 188 ? -14.386 -12.507 0.449 1.00 91.88 188 THR A O 1
ATOM 1532 N N . PHE A 1 189 ? -14.671 -12.184 2.654 1.00 92.44 189 PHE A N 1
ATOM 1533 C CA . PHE A 1 189 ? -14.324 -13.535 3.071 1.00 92.44 189 PHE A CA 1
ATOM 1534 C C . PHE A 1 189 ? -15.439 -14.109 3.938 1.00 92.44 189 PHE A C 1
ATOM 1536 O O . PHE A 1 189 ? -15.891 -13.469 4.888 1.00 92.44 189 PHE A O 1
ATOM 1543 N N . LEU A 1 190 ? -15.846 -15.343 3.650 1.00 92.31 190 LEU A N 1
ATOM 1544 C CA . LEU A 1 190 ? -16.647 -16.139 4.572 1.00 92.31 190 LEU A CA 1
ATOM 1545 C C . LEU A 1 190 ? -15.698 -16.955 5.450 1.00 92.31 190 LEU A C 1
ATOM 1547 O O . LEU A 1 190 ? -14.913 -17.759 4.951 1.00 92.31 190 LEU A O 1
ATOM 1551 N N . ARG A 1 191 ? -15.776 -16.759 6.763 1.00 88.25 191 ARG A N 1
ATOM 1552 C CA . ARG A 1 191 ? -14.970 -17.477 7.745 1.00 88.25 191 ARG A CA 1
ATOM 1553 C C . ARG A 1 191 ? -15.824 -18.511 8.462 1.00 88.25 191 ARG A C 1
ATOM 1555 O O . ARG A 1 191 ? -16.793 -18.162 9.138 1.00 88.25 191 ARG A O 1
ATOM 1562 N N . LEU A 1 192 ? -15.404 -19.766 8.348 1.00 89.12 192 LEU A N 1
ATOM 1563 C CA . LEU A 1 192 ? -15.961 -20.903 9.070 1.00 89.12 192 LEU A CA 1
ATOM 1564 C C . LEU A 1 192 ? -14.939 -21.355 10.114 1.00 89.12 192 LEU A C 1
ATOM 1566 O O . LEU A 1 192 ? -13.845 -21.792 9.763 1.00 89.12 192 LEU A O 1
ATOM 1570 N N . SER A 1 193 ? -15.280 -21.237 11.393 1.00 83.12 193 SER A N 1
ATOM 1571 C CA . SER A 1 193 ? -14.416 -21.692 12.487 1.00 83.12 193 SER A CA 1
ATOM 1572 C C . SER A 1 193 ? -14.937 -23.019 13.026 1.00 83.12 193 SER A C 1
ATOM 1574 O O . SER A 1 193 ? -15.980 -23.051 13.672 1.00 83.12 193 SER A O 1
ATOM 1576 N N . LEU A 1 194 ? -14.222 -24.114 12.763 1.00 67.19 194 LEU A N 1
ATOM 1577 C CA . LEU A 1 194 ? -14.622 -25.472 13.167 1.00 67.19 194 LEU A CA 1
ATOM 1578 C C . LEU A 1 194 ? -14.321 -25.809 14.636 1.00 67.19 194 LEU A C 1
ATOM 1580 O O . LEU A 1 194 ? -14.909 -26.747 15.163 1.00 67.19 194 LEU A O 1
ATOM 1584 N N . PHE A 1 195 ? -13.464 -25.038 15.310 1.00 59.41 195 PHE A N 1
ATOM 1585 C CA . PHE A 1 195 ? -13.021 -25.334 16.673 1.00 59.41 195 PHE A CA 1
ATOM 1586 C C . PHE A 1 195 ? -13.101 -24.111 17.585 1.00 59.41 195 PHE A C 1
ATOM 1588 O O . PHE A 1 195 ? -12.871 -22.978 17.150 1.00 59.41 195 PHE A O 1
ATOM 1595 N N . TYR A 1 196 ? -13.453 -24.391 18.838 1.00 51.66 196 TYR A N 1
ATOM 1596 C CA . TYR A 1 196 ? -13.389 -23.507 19.995 1.00 51.66 196 TYR A CA 1
ATOM 1597 C C . TYR A 1 196 ? -12.497 -24.175 21.038 1.00 51.66 196 TYR A C 1
ATOM 1599 O O . TYR A 1 196 ? -12.666 -25.404 21.209 1.00 51.66 196 TYR A O 1
#

Sequence (196 aa):
MNLNTHLFDETTVFPDAKNIILQNAEGDTVSVRLNQSDLKTKIAFYPLRIKEGTGLTYQINFSPNAQTSLRVGYGWLQDYNKNSYVFDKTMDDPQTGLSFERYKEEPNSSSKGIESTIILSALNLLKFISINSTLDVLFRMGVPDHSYSLENENRINFRLFRNISVDVKFNISYDETKKPWTVYDYTTFLRLSLFY

Solvent-accessible surface area (backbone atoms only — not comparable to full-atom values): 10297 Å² total; per-residue (Å²): 118,50,79,48,60,34,85,55,65,40,67,51,75,45,98,60,63,38,27,38,36,36,24,43,60,90,64,51,77,74,47,79,45,72,69,34,48,57,43,75,31,34,38,54,48,37,52,34,34,40,40,40,68,54,65,54,75,49,78,48,73,81,47,102,46,28,38,36,38,42,33,44,34,44,29,38,42,38,39,44,29,78,79,24,44,44,83,72,49,79,44,72,39,90,87,76,74,48,64,30,41,32,25,35,24,52,66,65,46,75,48,35,29,47,29,38,36,40,37,40,41,34,48,51,47,96,72,36,32,28,41,40,36,39,40,40,37,38,43,42,56,95,51,99,64,79,44,47,36,40,43,34,44,36,37,41,36,38,50,80,47,100,45,35,31,39,40,39,38,39,38,40,39,35,36,56,91,82,40,92,58,76,46,79,49,76,50,77,44,82,46,75,54,93,76,132

Foldseek 3Di:
DDWDFAQAWDKDFAPFFAWEFEAEQVGDTPDTDGRHRMDRQDHGGPFTKDKDWDWDWDKDDPDPQKIKIKTKTKMKIWTHFPPHWDFDDWDQDPVPRGIYTYTYTHDIDIFIAIKMKMWIWGHCDVPFKTKTKIWIKGQTPPDPDRWMKIWIWIWMWGRPDPFKIKIKIWIWIDTVVPDNDIDIDIDIDIGGHPDD